Protein AF-X1FDU6-F1 (afdb_monomer_lite)

Secondary structure (DSSP, 8-state):
--EEEEEEEES--HHHHHHTTTT-BTTEEEEEEEEEEETTTTEEEEEEEEEEEE-GGGHHHHHHHHTT--HHHHHHHHHHHHHH-TTS----SHHHHHHHHHHHHHH-GGG-EEEEEE---SSSSSS--TTTTT-------SS--GGGGSB--TTSHHHHHHHHHTTTT--HHHHHHHHHHHHHHHHHHHHHHTGGGGHHHHHHHHHHHHHHS-TT--------PPPP--PPP--B--EEETTEEES-GGGS-HHHHHHHHHHHHHHHHHHHHT--

Structure (mmCIF, N/CA/C/O backbone):
data_AF-X1FDU6-F1
#
_entry.id   AF-X1FDU6-F1
#
loop_
_atom_site.group_PDB
_atom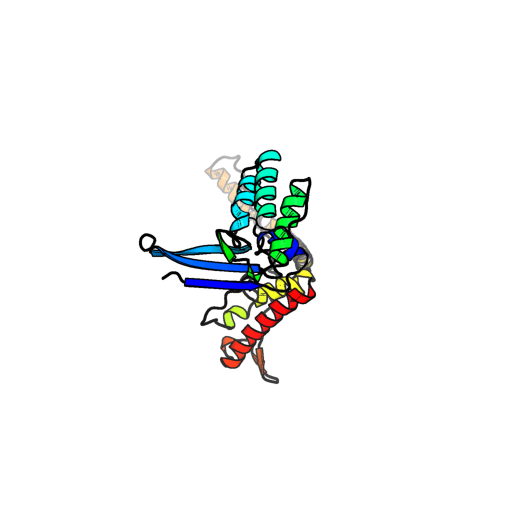_site.id
_atom_site.type_symbol
_atom_site.label_atom_id
_atom_site.label_alt_id
_atom_site.label_comp_id
_atom_site.label_asym_id
_atom_site.label_entity_id
_atom_site.label_seq_id
_atom_site.pdbx_PDB_ins_code
_atom_site.Cartn_x
_atom_site.Cartn_y
_atom_site.Cartn_z
_atom_site.occupancy
_atom_site.B_iso_or_equiv
_atom_site.auth_seq_id
_atom_site.auth_comp_id
_atom_site.auth_asym_id
_atom_site.auth_atom_id
_atom_site.pdbx_PDB_model_num
ATOM 1 N N . GLU A 1 1 ? 27.344 -11.092 1.960 1.00 74.94 1 GLU A N 1
ATOM 2 C CA . GLU A 1 1 ? 26.820 -10.977 0.581 1.00 74.94 1 GLU A CA 1
ATOM 3 C C . GLU A 1 1 ? 25.439 -10.334 0.623 1.00 74.94 1 GLU A C 1
ATOM 5 O O . GLU A 1 1 ? 24.759 -10.520 1.633 1.00 74.94 1 GLU A O 1
ATOM 10 N N . PRO A 1 2 ? 25.045 -9.535 -0.385 1.00 86.19 2 PRO A N 1
ATOM 11 C CA . PRO A 1 2 ? 23.719 -8.930 -0.421 1.00 86.19 2 PRO A CA 1
ATOM 12 C C . PRO A 1 2 ? 22.641 -9.994 -0.660 1.00 86.19 2 PRO A C 1
ATOM 14 O O . PRO A 1 2 ? 22.857 -10.966 -1.382 1.00 86.19 2 PRO A O 1
ATOM 17 N N . ILE A 1 3 ? 21.464 -9.803 -0.065 1.00 88.88 3 ILE A N 1
ATOM 18 C CA . ILE A 1 3 ? 20.302 -10.654 -0.344 1.00 88.88 3 ILE A CA 1
ATOM 19 C C . ILE A 1 3 ? 19.574 -10.058 -1.543 1.00 88.88 3 ILE A C 1
ATOM 21 O O . ILE A 1 3 ? 19.154 -8.903 -1.492 1.00 88.88 3 ILE A O 1
ATOM 25 N N . ARG A 1 4 ? 19.394 -10.847 -2.606 1.00 89.38 4 ARG A N 1
ATOM 26 C CA . ARG A 1 4 ? 18.701 -10.421 -3.825 1.00 89.38 4 ARG A CA 1
ATOM 27 C C . ARG A 1 4 ? 17.436 -11.244 -4.049 1.00 89.38 4 ARG A C 1
ATOM 29 O O . ARG A 1 4 ? 17.490 -12.470 -4.094 1.00 89.38 4 ARG A O 1
ATOM 36 N N . ILE A 1 5 ? 16.307 -10.562 -4.231 1.00 87.19 5 ILE A N 1
ATOM 37 C CA . ILE A 1 5 ? 15.023 -11.165 -4.608 1.00 87.19 5 ILE A CA 1
ATOM 38 C C . ILE A 1 5 ? 14.664 -10.657 -5.999 1.00 87.19 5 ILE A C 1
ATOM 40 O O . ILE A 1 5 ? 14.495 -9.454 -6.181 1.00 87.19 5 ILE A O 1
ATOM 44 N N . THR A 1 6 ? 14.540 -11.569 -6.963 1.00 89.56 6 THR A N 1
ATOM 45 C CA . THR A 1 6 ? 14.200 -11.246 -8.357 1.00 89.56 6 THR A CA 1
ATOM 46 C C . THR A 1 6 ? 12.795 -11.730 -8.675 1.00 89.56 6 THR A C 1
ATOM 48 O O . THR A 1 6 ? 12.455 -12.879 -8.396 1.00 89.56 6 THR A O 1
ATOM 51 N N . LEU A 1 7 ? 11.994 -10.860 -9.281 1.00 87.75 7 LEU A N 1
ATOM 52 C CA . LEU A 1 7 ? 10.655 -11.157 -9.768 1.00 87.75 7 LEU A CA 1
ATOM 53 C C . LEU A 1 7 ? 10.633 -10.991 -11.285 1.00 87.75 7 LEU A C 1
ATOM 55 O O . LEU A 1 7 ? 11.143 -10.008 -11.821 1.00 87.75 7 LEU A O 1
ATOM 59 N N . THR A 1 8 ? 10.032 -11.963 -11.966 1.00 90.38 8 THR A N 1
ATOM 60 C CA . THR A 1 8 ? 9.770 -11.907 -13.406 1.00 90.38 8 THR A CA 1
ATOM 61 C C . THR A 1 8 ? 8.268 -11.948 -13.614 1.00 90.38 8 THR A C 1
ATOM 63 O O . THR A 1 8 ? 7.614 -12.902 -13.197 1.00 90.38 8 THR A O 1
ATOM 66 N N . PHE A 1 9 ? 7.733 -10.907 -14.242 1.00 88.94 9 PHE A N 1
ATOM 67 C CA . PHE A 1 9 ? 6.328 -10.809 -14.603 1.00 88.94 9 PHE A CA 1
ATOM 68 C C . PHE A 1 9 ? 6.162 -11.031 -16.102 1.00 88.94 9 PHE A C 1
ATOM 70 O O . PHE A 1 9 ? 6.890 -10.460 -16.916 1.00 88.94 9 PHE A O 1
ATOM 77 N N . GLU A 1 10 ? 5.164 -11.834 -16.444 1.00 90.44 10 GLU A N 1
ATOM 78 C CA . GLU A 1 10 ? 4.730 -12.135 -17.806 1.00 90.44 10 GLU A CA 1
ATOM 79 C C . GLU A 1 10 ? 3.240 -11.785 -17.930 1.00 90.44 10 GLU A C 1
ATOM 81 O O . GLU A 1 10 ? 2.548 -11.657 -16.918 1.00 90.44 10 GLU A O 1
ATOM 86 N N . ASN A 1 11 ? 2.739 -11.632 -19.160 1.00 87.50 11 ASN A N 1
ATOM 87 C CA . ASN A 1 11 ? 1.317 -11.374 -19.438 1.00 87.50 11 ASN A CA 1
ATOM 88 C C . ASN A 1 11 ? 0.747 -10.135 -18.717 1.00 87.50 11 ASN A C 1
ATOM 90 O O . ASN A 1 11 ? -0.365 -10.159 -18.191 1.00 87.50 11 ASN A O 1
ATOM 94 N N . LEU A 1 12 ? 1.514 -9.040 -18.689 1.00 88.12 12 LEU A N 1
ATOM 95 C CA . LEU A 1 12 ? 1.042 -7.757 -18.165 1.00 88.12 12 LEU A CA 1
ATOM 96 C C . LEU A 1 12 ? -0.147 -7.233 -18.986 1.00 88.12 12 LEU A C 1
ATOM 98 O O . LEU A 1 12 ? -0.194 -7.427 -20.203 1.00 88.12 12 LEU A O 1
ATOM 102 N N . SER A 1 13 ? -1.070 -6.512 -18.342 1.00 87.88 13 SER A N 1
ATOM 103 C CA . SER A 1 13 ? -2.157 -5.811 -19.039 1.00 87.88 13 SER A CA 1
ATOM 104 C C . SER A 1 13 ? -1.605 -4.784 -20.035 1.00 87.88 13 SER A C 1
ATOM 106 O O . SER A 1 13 ? -0.512 -4.254 -19.840 1.00 87.88 13 SER A O 1
ATOM 108 N N . GLU A 1 14 ? -2.354 -4.451 -21.091 1.00 88.31 14 GLU A N 1
ATOM 109 C CA . GLU A 1 14 ? -1.895 -3.472 -22.094 1.00 88.31 14 GLU A CA 1
ATOM 110 C C . GLU A 1 14 ? -1.509 -2.120 -21.479 1.00 88.31 14 GLU A C 1
ATOM 112 O O . GLU A 1 14 ? -0.582 -1.449 -21.938 1.00 88.31 14 GLU A O 1
ATOM 117 N N . GLU A 1 15 ? -2.226 -1.710 -20.435 1.00 87.06 15 GLU A N 1
ATOM 118 C CA . GLU A 1 15 ? -1.942 -0.483 -19.701 1.00 87.06 15 GLU A CA 1
ATOM 119 C C . GLU A 1 15 ? -0.598 -0.574 -18.966 1.00 87.06 15 GLU A C 1
ATOM 121 O O . GLU A 1 15 ? 0.256 0.303 -19.123 1.00 87.06 15 GLU A O 1
ATOM 126 N N . ALA A 1 16 ? -0.356 -1.682 -18.258 1.00 86.12 16 ALA A N 1
ATOM 127 C CA . ALA A 1 16 ? 0.910 -1.937 -17.582 1.00 86.12 16 ALA A CA 1
ATOM 128 C C . ALA A 1 16 ? 2.076 -2.027 -18.577 1.00 86.12 16 ALA A C 1
ATOM 130 O O . ALA A 1 16 ? 3.134 -1.446 -18.333 1.00 86.12 16 ALA A O 1
ATOM 131 N N . GLN A 1 17 ? 1.877 -2.668 -19.734 1.00 88.75 17 GLN A N 1
ATOM 132 C CA . GLN A 1 17 ? 2.877 -2.715 -20.803 1.00 88.75 17 GLN A CA 1
ATOM 133 C C . GLN A 1 17 ? 3.244 -1.308 -21.296 1.00 88.75 17 GLN A C 1
ATOM 135 O O . GLN A 1 17 ? 4.423 -1.007 -21.476 1.00 88.75 17 GLN A O 1
ATOM 140 N N . LYS A 1 18 ? 2.261 -0.413 -21.470 1.00 86.19 18 LYS A N 1
ATOM 141 C CA . LYS A 1 18 ? 2.493 0.979 -21.899 1.00 86.19 18 LYS A CA 1
ATOM 142 C C . LYS A 1 18 ? 3.222 1.799 -20.832 1.00 86.19 18 LYS A C 1
ATOM 144 O O . LYS A 1 18 ? 4.180 2.507 -21.161 1.00 86.19 18 LYS A O 1
ATOM 149 N N . ASP A 1 19 ? 2.819 1.684 -19.570 1.00 83.31 19 ASP A N 1
ATOM 150 C CA . ASP A 1 19 ? 3.409 2.437 -18.456 1.00 83.31 19 ASP A CA 1
ATOM 151 C C . ASP A 1 19 ? 4.848 1.993 -18.150 1.00 83.31 19 ASP A C 1
ATOM 153 O O . ASP A 1 19 ? 5.744 2.817 -17.894 1.00 83.31 19 ASP A O 1
ATOM 157 N N . LEU A 1 20 ? 5.089 0.684 -18.235 1.00 84.00 20 LEU A N 1
ATOM 158 C CA . LEU A 1 20 ? 6.361 0.031 -17.933 1.00 84.00 20 LEU A CA 1
ATOM 159 C C . LEU A 1 20 ? 7.189 -0.263 -19.188 1.00 84.00 20 LEU A C 1
ATOM 161 O O . LEU A 1 20 ? 8.245 -0.873 -19.065 1.00 84.00 20 LEU A O 1
ATOM 165 N N . LYS A 1 21 ? 6.807 0.256 -20.366 1.00 84.44 21 LYS A N 1
ATOM 166 C CA . LYS A 1 21 ? 7.463 0.027 -21.675 1.00 84.44 21 LYS A CA 1
ATOM 167 C C . LYS A 1 21 ? 8.970 0.271 -21.729 1.00 84.44 21 LYS A C 1
ATOM 169 O O . LYS A 1 21 ? 9.618 -0.039 -22.722 1.00 84.44 21 LYS A O 1
ATOM 174 N N . HIS A 1 22 ? 9.532 0.955 -20.737 1.00 81.62 22 HIS A N 1
ATOM 175 C CA . HIS A 1 22 ? 10.975 1.133 -20.642 1.00 81.62 22 HIS A CA 1
ATOM 176 C C . HIS A 1 22 ? 11.677 -0.144 -20.159 1.00 81.62 22 HIS A C 1
ATOM 178 O O . HIS A 1 22 ? 12.737 -0.467 -20.683 1.00 81.62 22 HIS A O 1
ATOM 184 N N . TYR A 1 23 ? 11.054 -0.860 -19.218 1.00 84.44 23 TYR A N 1
ATOM 185 C CA . TYR A 1 23 ? 11.557 -2.080 -18.582 1.00 84.44 23 TYR A CA 1
ATOM 186 C C . TYR A 1 23 ? 10.899 -3.355 -19.115 1.00 84.44 23 TYR A C 1
ATOM 188 O O . TYR A 1 23 ? 11.501 -4.418 -19.046 1.00 84.44 23 TYR A O 1
ATOM 196 N N . TYR A 1 24 ? 9.685 -3.257 -19.661 1.00 87.38 24 TYR A N 1
ATOM 197 C CA . TYR A 1 24 ? 9.021 -4.373 -20.322 1.00 87.38 24 TYR A CA 1
ATOM 198 C C . TYR A 1 24 ? 9.681 -4.639 -21.682 1.00 87.38 24 TYR A C 1
ATOM 200 O O . TYR A 1 24 ? 9.584 -3.804 -22.588 1.00 87.38 24 TYR A O 1
ATOM 208 N N . ARG A 1 25 ? 10.399 -5.761 -21.788 1.00 87.19 25 ARG A N 1
ATOM 209 C CA . ARG A 1 25 ? 11.152 -6.206 -22.972 1.00 87.19 25 ARG A CA 1
ATOM 210 C C . ARG A 1 25 ? 10.914 -7.689 -23.210 1.00 87.19 25 ARG A C 1
ATOM 212 O O . ARG A 1 25 ? 10.864 -8.456 -22.249 1.00 87.19 25 ARG A O 1
ATOM 219 N N . GLN A 1 26 ? 10.746 -8.084 -24.467 1.00 88.19 26 GLN A N 1
ATOM 220 C CA . GLN A 1 26 ? 10.530 -9.473 -24.896 1.00 88.19 26 GLN A CA 1
ATOM 221 C C . GLN A 1 26 ? 9.423 -10.180 -24.104 1.00 88.19 26 GLN A C 1
ATOM 223 O O . GLN A 1 26 ? 9.563 -11.314 -23.644 1.00 88.19 26 GLN A O 1
ATOM 228 N N . GLY A 1 27 ? 8.318 -9.468 -23.876 1.00 86.94 27 GLY A N 1
ATOM 229 C CA . GLY A 1 27 ? 7.164 -9.989 -23.145 1.00 86.94 27 GLY A CA 1
ATOM 230 C C . GLY A 1 27 ? 7.345 -10.099 -21.624 1.00 86.94 27 GLY A C 1
ATOM 231 O O . GLY A 1 27 ? 6.435 -10.587 -20.946 1.00 86.94 27 GLY A O 1
ATOM 232 N N . LYS A 1 28 ? 8.474 -9.632 -21.072 1.00 90.38 28 LYS A N 1
ATOM 233 C CA . LYS A 1 28 ? 8.835 -9.787 -19.658 1.00 90.38 28 LYS A CA 1
ATOM 234 C C . LYS A 1 28 ? 9.140 -8.459 -18.989 1.00 90.38 28 LYS A C 1
ATOM 236 O O . LYS A 1 28 ? 9.753 -7.564 -19.565 1.00 90.38 28 LYS A O 1
ATOM 241 N N . LEU A 1 29 ? 8.753 -8.355 -17.724 1.00 89.25 29 LEU A N 1
ATOM 242 C CA . LEU A 1 29 ? 9.253 -7.336 -16.811 1.00 89.25 29 LEU A CA 1
ATOM 243 C C . LEU A 1 29 ? 10.052 -8.027 -15.714 1.00 89.25 29 LEU A C 1
ATOM 245 O O . LEU A 1 29 ? 9.496 -8.808 -14.944 1.00 89.25 29 LEU A O 1
ATOM 249 N N . VAL A 1 30 ? 11.339 -7.710 -15.624 1.00 88.94 30 VAL A N 1
ATOM 250 C CA . VAL A 1 30 ? 12.215 -8.236 -14.579 1.00 88.94 30 VAL A CA 1
ATOM 251 C C . VAL A 1 30 ? 12.596 -7.100 -13.643 1.00 88.94 30 VAL A C 1
ATOM 253 O O . VAL A 1 30 ? 13.122 -6.072 -14.071 1.00 88.94 30 VAL A O 1
ATOM 256 N N . VAL A 1 31 ? 12.321 -7.289 -12.358 1.00 87.81 31 VAL A N 1
ATOM 257 C CA . VAL A 1 31 ? 12.692 -6.350 -11.297 1.00 87.81 31 VAL A CA 1
ATOM 258 C C . VAL A 1 31 ? 13.304 -7.115 -10.144 1.00 87.81 31 VAL A C 1
ATOM 260 O O . VAL A 1 31 ? 12.932 -8.259 -9.876 1.00 87.81 31 VAL A O 1
ATOM 263 N N . PHE A 1 32 ? 14.232 -6.490 -9.436 1.00 87.06 32 PHE A N 1
ATOM 264 C CA . PHE A 1 32 ? 14.790 -7.089 -8.235 1.00 87.06 32 PHE A CA 1
ATOM 265 C C . PHE A 1 32 ? 14.957 -6.069 -7.121 1.00 87.06 32 PHE A C 1
ATOM 267 O O . PHE A 1 32 ? 15.121 -4.871 -7.353 1.00 87.06 32 PHE A O 1
ATOM 274 N N . ALA A 1 33 ? 14.898 -6.576 -5.896 1.00 86.31 33 ALA A N 1
ATOM 275 C CA . ALA A 1 33 ? 15.283 -5.854 -4.701 1.00 86.31 33 ALA A CA 1
ATOM 276 C C . ALA A 1 33 ? 16.573 -6.471 -4.162 1.00 86.31 33 ALA A C 1
ATOM 278 O O . ALA A 1 33 ? 16.671 -7.691 -4.011 1.00 86.31 33 ALA A O 1
ATOM 279 N N . GLU A 1 34 ? 17.554 -5.627 -3.878 1.00 88.06 34 GLU A N 1
ATOM 280 C CA . GLU A 1 34 ? 18.840 -6.003 -3.312 1.00 88.06 34 GLU A CA 1
ATOM 281 C C . GLU A 1 34 ? 19.005 -5.337 -1.948 1.00 88.06 34 GLU A C 1
ATOM 283 O O . GLU A 1 34 ? 18.951 -4.114 -1.822 1.00 88.06 34 GLU A O 1
ATOM 288 N N . ALA A 1 35 ? 19.177 -6.150 -0.911 1.00 89.06 35 ALA A N 1
ATOM 289 C CA . ALA A 1 35 ? 19.420 -5.707 0.449 1.00 89.06 35 ALA A CA 1
ATOM 290 C C . ALA A 1 35 ? 20.913 -5.833 0.764 1.00 89.06 35 ALA A C 1
ATOM 292 O O . ALA A 1 35 ? 21.442 -6.942 0.874 1.00 89.06 35 ALA A O 1
ATOM 293 N N . MET A 1 36 ? 21.582 -4.693 0.931 1.00 89.44 36 MET A N 1
ATOM 294 C CA . MET A 1 36 ? 22.990 -4.626 1.312 1.00 89.44 36 MET A CA 1
ATOM 295 C C . MET A 1 36 ? 23.106 -4.185 2.771 1.00 89.44 36 MET A C 1
ATOM 297 O O . MET A 1 36 ? 22.544 -3.163 3.167 1.00 89.44 36 MET A O 1
ATOM 301 N N . TRP A 1 37 ? 23.810 -4.976 3.583 1.00 91.25 37 TRP A N 1
ATOM 302 C CA . TRP A 1 37 ? 24.062 -4.639 4.982 1.00 91.25 37 TRP A CA 1
ATOM 303 C C . TRP A 1 37 ? 25.040 -3.469 5.081 1.00 91.25 37 TRP A C 1
ATOM 305 O O . TRP A 1 37 ? 26.147 -3.541 4.552 1.00 91.25 37 TRP A O 1
ATOM 315 N N . ASP A 1 38 ? 24.625 -2.411 5.770 1.00 90.69 38 ASP A N 1
ATOM 316 C CA . ASP A 1 38 ? 25.471 -1.279 6.122 1.00 90.69 38 ASP A CA 1
ATOM 317 C C . ASP A 1 38 ? 25.914 -1.433 7.583 1.00 90.69 38 ASP A C 1
ATOM 319 O O . ASP A 1 38 ? 25.113 -1.277 8.511 1.00 90.69 38 ASP A O 1
ATOM 323 N N . GLU A 1 39 ? 27.196 -1.750 7.792 1.00 88.81 39 GLU A N 1
ATOM 324 C CA . GLU A 1 39 ? 27.774 -1.918 9.131 1.00 88.81 39 GLU A CA 1
ATOM 325 C C . GLU A 1 39 ? 27.727 -0.631 9.960 1.00 88.81 39 GLU A C 1
ATOM 327 O O . GLU A 1 39 ? 27.551 -0.692 11.177 1.00 88.81 39 GLU A O 1
ATOM 332 N N . SER A 1 40 ? 27.838 0.534 9.317 1.00 89.00 40 SER A N 1
ATOM 333 C CA . SER A 1 40 ? 27.849 1.827 10.005 1.00 89.00 40 SER A CA 1
ATOM 334 C C . SER A 1 40 ? 26.461 2.217 10.507 1.00 89.00 40 SER A C 1
ATOM 336 O O . SER A 1 40 ? 26.312 2.736 11.613 1.00 89.00 40 SER A O 1
ATOM 338 N N . ALA A 1 41 ? 25.431 1.913 9.717 1.00 87.31 41 ALA A N 1
ATOM 339 C CA . ALA A 1 41 ? 24.047 2.228 10.040 1.00 87.31 41 ALA A CA 1
ATOM 340 C C . ALA A 1 41 ? 23.301 1.080 10.743 1.00 87.31 41 ALA A C 1
ATOM 342 O O . ALA A 1 41 ? 22.129 1.255 11.083 1.00 87.31 41 ALA A O 1
ATOM 343 N N . GLN A 1 42 ? 23.954 -0.076 10.941 1.00 90.69 42 GLN A N 1
ATOM 344 C CA . GLN A 1 42 ? 23.384 -1.295 11.537 1.00 90.69 42 GLN A CA 1
ATOM 345 C C . GLN A 1 42 ? 22.027 -1.675 10.918 1.00 90.69 42 GLN A C 1
ATOM 347 O O . GLN A 1 42 ? 21.089 -2.082 11.606 1.00 90.69 42 GLN A O 1
ATOM 352 N N . LYS A 1 43 ? 21.901 -1.493 9.599 1.00 87.00 43 LYS A N 1
ATOM 353 C CA . LYS A 1 43 ? 20.662 -1.738 8.854 1.00 87.00 43 LYS A CA 1
ATOM 354 C C . LYS A 1 43 ? 20.965 -2.251 7.455 1.00 87.00 43 LYS A C 1
ATOM 356 O O . LYS A 1 43 ? 21.957 -1.870 6.842 1.00 87.00 43 LYS A O 1
ATOM 361 N N . ALA A 1 44 ? 20.064 -3.066 6.918 1.00 85.38 44 ALA A N 1
ATOM 362 C CA . ALA A 1 44 ? 20.099 -3.426 5.509 1.00 85.38 44 ALA A CA 1
ATOM 363 C C . ALA A 1 44 ? 19.423 -2.325 4.683 1.00 85.38 44 ALA A C 1
ATOM 365 O O . ALA A 1 44 ? 18.229 -2.063 4.845 1.00 85.38 44 ALA A O 1
ATOM 366 N N . VAL A 1 45 ? 20.180 -1.673 3.802 1.00 83.56 45 VAL A N 1
ATOM 367 C CA . VAL A 1 45 ? 19.623 -0.741 2.819 1.00 83.56 45 VAL A CA 1
ATOM 368 C C . VAL A 1 45 ? 19.106 -1.561 1.646 1.00 83.56 45 VAL A C 1
ATOM 370 O O . VAL A 1 45 ? 19.865 -2.294 1.015 1.00 83.56 45 VAL A O 1
ATOM 373 N N . VAL A 1 46 ? 17.807 -1.449 1.369 1.00 82.94 46 VAL A N 1
ATOM 374 C CA . VAL A 1 46 ? 17.169 -2.124 0.237 1.00 82.94 46 VAL A CA 1
ATOM 375 C C . VAL A 1 46 ? 17.124 -1.169 -0.947 1.00 82.94 46 VAL A C 1
ATOM 377 O O . VAL A 1 46 ? 16.491 -0.115 -0.872 1.00 82.94 46 VAL A O 1
ATOM 380 N N . LYS A 1 47 ? 17.781 -1.550 -2.039 1.00 83.31 47 LYS A N 1
ATOM 381 C CA . LYS A 1 47 ? 17.691 -0.885 -3.337 1.00 83.31 47 LYS A CA 1
ATOM 382 C C . LYS A 1 47 ? 16.864 -1.719 -4.296 1.00 83.31 47 LYS A C 1
ATOM 384 O O . LYS A 1 47 ? 16.820 -2.941 -4.199 1.00 83.31 47 LYS A O 1
ATOM 389 N N . GLN A 1 48 ? 16.183 -1.045 -5.206 1.00 80.81 48 GLN A N 1
ATOM 390 C CA . GLN A 1 48 ? 15.325 -1.674 -6.197 1.00 80.81 48 GLN A CA 1
ATOM 391 C C . GLN A 1 48 ? 15.841 -1.333 -7.578 1.00 80.81 48 GLN A C 1
ATOM 393 O O . GLN A 1 48 ? 16.353 -0.236 -7.814 1.00 80.81 48 GLN A O 1
ATOM 398 N N . HIS A 1 49 ? 15.712 -2.293 -8.477 1.00 84.44 49 HIS A N 1
ATOM 399 C CA . HIS A 1 49 ? 16.302 -2.210 -9.793 1.00 84.44 49 HIS A CA 1
ATOM 400 C C . HIS A 1 49 ? 15.360 -2.776 -10.840 1.00 84.44 49 HIS A C 1
ATOM 402 O O . HIS A 1 49 ? 14.645 -3.756 -10.609 1.00 84.44 49 HIS A O 1
ATOM 408 N N . GLY A 1 50 ? 15.369 -2.126 -11.999 1.00 84.38 50 GLY A N 1
ATOM 409 C CA . GLY A 1 50 ? 14.692 -2.585 -13.199 1.00 84.38 50 GLY A CA 1
ATOM 410 C C . GLY A 1 50 ? 15.719 -3.219 -14.108 1.00 84.38 50 GLY A C 1
ATOM 411 O O . GLY A 1 50 ? 16.792 -2.653 -14.312 1.00 84.38 50 GLY A O 1
ATOM 412 N N . CYS A 1 51 ? 15.395 -4.379 -14.658 1.00 85.00 51 CYS A N 1
ATOM 413 C CA . CYS A 1 51 ? 16.236 -5.022 -15.650 1.00 85.00 51 CYS A CA 1
ATOM 414 C C . CYS A 1 51 ? 15.680 -4.738 -17.039 1.00 85.00 51 CYS A C 1
ATOM 416 O O . CYS A 1 51 ? 14.506 -4.983 -17.318 1.00 85.00 51 CYS A O 1
ATOM 418 N N . ARG A 1 52 ? 16.544 -4.243 -17.920 1.00 86.81 52 ARG A N 1
ATOM 419 C CA . ARG A 1 52 ? 16.266 -4.110 -19.349 1.00 86.81 52 ARG A CA 1
ATOM 420 C C . ARG A 1 52 ? 17.120 -5.134 -20.072 1.00 86.81 52 ARG A C 1
ATOM 422 O O . ARG A 1 52 ? 18.340 -5.073 -19.967 1.00 86.81 52 ARG A O 1
ATOM 429 N N . ASN A 1 53 ? 16.499 -6.077 -20.769 1.00 85.50 53 ASN A N 1
ATOM 430 C CA . ASN A 1 53 ? 17.239 -7.022 -21.594 1.00 85.50 53 ASN A CA 1
ATOM 431 C C . ASN A 1 53 ? 17.448 -6.399 -22.977 1.00 85.50 53 ASN A C 1
ATOM 433 O O . ASN A 1 53 ? 16.511 -6.310 -23.767 1.00 85.50 53 ASN A O 1
ATOM 437 N N . VAL A 1 54 ? 18.649 -5.871 -23.203 1.00 89.19 54 VAL A N 1
ATOM 438 C CA . VAL A 1 54 ? 18.982 -4.998 -24.340 1.00 89.19 54 VAL A CA 1
ATOM 439 C C . VAL A 1 54 ? 20.380 -5.306 -24.863 1.00 89.19 54 VAL A C 1
ATOM 441 O O . VAL A 1 54 ? 21.177 -5.975 -24.200 1.00 89.19 54 VAL A O 1
ATOM 444 N N . MET A 1 55 ? 20.712 -4.798 -26.042 1.00 90.00 55 MET A N 1
ATOM 445 C CA . MET A 1 55 ? 22.021 -5.019 -26.648 1.00 90.00 55 MET A CA 1
ATOM 446 C C . MET A 1 55 ? 23.006 -3.946 -26.190 1.00 90.00 55 MET A C 1
ATOM 448 O O . MET A 1 55 ? 22.776 -2.747 -26.360 1.00 90.00 55 MET A O 1
ATOM 452 N N . LYS A 1 56 ? 24.135 -4.362 -25.603 1.00 88.06 56 LYS A N 1
ATOM 453 C CA . LYS A 1 56 ? 25.145 -3.428 -25.070 1.00 88.06 56 LYS A CA 1
ATOM 454 C C . LYS A 1 56 ? 25.742 -2.554 -26.169 1.00 88.06 56 LYS A C 1
ATOM 456 O O . LYS A 1 56 ? 26.074 -1.398 -25.929 1.00 88.06 56 LYS A O 1
ATOM 461 N N . GLU A 1 57 ? 25.824 -3.087 -27.380 1.00 89.94 57 GLU A N 1
ATOM 462 C CA . GLU A 1 57 ? 26.300 -2.405 -28.577 1.00 89.94 57 GLU A CA 1
ATOM 463 C C . GLU A 1 57 ? 25.439 -1.185 -28.927 1.00 89.94 57 GLU A C 1
ATOM 465 O O . GLU A 1 57 ? 25.947 -0.229 -29.505 1.00 89.94 57 GLU A O 1
ATOM 470 N N . PHE A 1 58 ? 24.156 -1.169 -28.544 1.00 91.62 58 PHE A N 1
ATOM 471 C CA . PHE A 1 58 ? 23.251 -0.046 -28.809 1.00 91.62 58 PHE A CA 1
ATOM 472 C C . PHE A 1 58 ? 23.336 1.061 -27.750 1.00 91.62 58 PHE A C 1
ATOM 474 O O . PHE A 1 58 ? 22.803 2.155 -27.965 1.00 91.62 58 PHE A O 1
ATOM 481 N N . ALA A 1 59 ? 24.035 0.830 -26.632 1.00 88.00 59 ALA A N 1
ATOM 482 C CA . ALA A 1 59 ? 24.162 1.799 -25.545 1.00 88.00 59 ALA A CA 1
ATOM 483 C C . ALA A 1 59 ? 24.669 3.185 -26.002 1.00 88.00 59 ALA A C 1
ATOM 485 O O . ALA A 1 59 ? 24.013 4.169 -25.648 1.00 88.00 59 ALA A O 1
ATOM 486 N N . PRO A 1 60 ? 25.711 3.316 -26.856 1.00 91.75 60 PRO A N 1
ATOM 487 C CA . PRO A 1 60 ? 26.198 4.626 -27.303 1.00 91.75 60 PRO A CA 1
ATOM 488 C C . PRO A 1 60 ? 25.127 5.467 -28.012 1.00 91.75 60 PRO A C 1
ATOM 490 O O . PRO A 1 60 ? 25.053 6.684 -27.825 1.00 91.75 60 PRO A O 1
ATOM 493 N N . TYR A 1 61 ? 24.244 4.831 -28.792 1.00 92.56 61 TYR A N 1
ATOM 494 C CA . TYR A 1 61 ? 23.128 5.527 -29.433 1.00 92.56 61 TYR A CA 1
ATOM 495 C C . TYR A 1 61 ? 22.126 6.050 -28.392 1.00 92.56 61 TYR A C 1
ATOM 497 O O . TYR A 1 61 ? 21.695 7.204 -28.466 1.00 92.56 61 TYR A O 1
ATOM 505 N N . PHE A 1 62 ? 21.760 5.229 -27.402 1.00 88.81 62 PHE A N 1
ATOM 506 C CA . PHE A 1 62 ? 20.808 5.620 -26.358 1.00 88.81 62 PHE A CA 1
ATOM 507 C C . PHE A 1 62 ? 21.381 6.651 -25.372 1.00 88.81 62 PHE A C 1
ATOM 509 O O . PHE A 1 62 ? 20.636 7.506 -24.896 1.00 88.81 62 PHE A O 1
ATOM 516 N N . GLU A 1 63 ? 22.687 6.649 -25.110 1.00 89.75 63 GLU A N 1
ATOM 517 C CA . GLU A 1 63 ? 23.367 7.692 -24.328 1.00 89.75 63 GLU A CA 1
ATOM 518 C C . GLU A 1 63 ? 23.326 9.053 -25.039 1.00 89.75 63 GLU A C 1
ATOM 520 O O . GLU A 1 63 ? 22.978 10.073 -24.432 1.00 89.75 63 GLU A O 1
ATOM 525 N N . LEU A 1 64 ? 23.586 9.079 -26.352 1.00 89.62 64 LEU A N 1
ATOM 526 C CA . LEU A 1 64 ? 23.403 10.278 -27.179 1.00 89.62 64 LEU A CA 1
ATOM 527 C C . LEU A 1 64 ? 21.939 10.740 -27.181 1.00 89.62 64 LEU A C 1
ATOM 529 O O . LEU A 1 64 ? 21.649 11.936 -27.117 1.00 89.62 64 LEU A O 1
ATOM 533 N N . LEU A 1 65 ? 20.998 9.796 -27.217 1.00 88.56 65 LEU A N 1
ATOM 534 C CA . LEU A 1 65 ? 19.568 10.093 -27.183 1.00 88.56 65 LEU A CA 1
ATOM 535 C C . LEU A 1 65 ? 19.155 10.758 -25.862 1.00 88.56 65 LEU A C 1
ATOM 537 O O . LEU A 1 65 ? 18.424 11.752 -25.884 1.00 88.56 65 LEU A O 1
ATOM 541 N N . ASN A 1 66 ? 19.631 10.215 -24.738 1.00 85.81 66 ASN A N 1
ATOM 542 C CA . ASN A 1 66 ? 19.314 10.662 -23.381 1.00 85.81 66 ASN A CA 1
ATOM 543 C C . ASN A 1 66 ? 20.006 11.983 -23.018 1.00 85.81 66 ASN A C 1
ATOM 545 O O . ASN A 1 66 ? 19.437 12.784 -22.282 1.00 85.81 66 ASN A O 1
ATOM 549 N N . SER A 1 67 ? 21.192 12.248 -23.572 1.00 88.12 67 SER A N 1
ATOM 550 C CA . SER A 1 67 ? 21.898 13.532 -23.426 1.00 88.12 67 SER A CA 1
ATOM 551 C C . SER A 1 67 ? 21.319 14.659 -24.293 1.00 88.12 67 SER A C 1
ATOM 553 O O . SER A 1 67 ? 21.793 15.792 -24.230 1.00 88.12 67 SER A O 1
ATOM 555 N N . GLY A 1 68 ? 20.281 14.379 -25.090 1.00 87.88 68 GLY A N 1
ATOM 556 C CA . GLY A 1 68 ? 19.619 15.385 -25.919 1.00 87.88 68 GLY A CA 1
ATOM 557 C C . GLY A 1 68 ? 20.404 15.765 -27.177 1.00 87.88 68 GLY A C 1
ATOM 558 O O . GLY A 1 68 ? 20.232 16.872 -27.686 1.00 87.88 68 GLY A O 1
ATOM 559 N N . ALA A 1 69 ? 21.255 14.870 -27.692 1.00 88.06 69 ALA A N 1
ATOM 560 C CA . ALA A 1 69 ? 22.037 15.127 -28.896 1.00 88.06 69 ALA A CA 1
ATOM 561 C C . ALA A 1 69 ? 21.155 15.464 -30.116 1.00 88.06 69 ALA A C 1
ATOM 563 O O . ALA A 1 69 ? 20.037 14.964 -30.283 1.00 88.06 69 ALA A O 1
ATOM 564 N N . LEU A 1 70 ? 21.695 16.307 -31.002 1.00 88.25 70 LEU A N 1
ATOM 565 C CA . LEU A 1 70 ? 21.063 16.687 -32.268 1.00 88.25 70 LEU A CA 1
ATOM 566 C C . LEU A 1 70 ? 20.975 15.495 -33.243 1.00 88.25 70 LEU A C 1
ATOM 568 O O . LEU A 1 70 ? 21.619 14.460 -33.068 1.00 88.25 70 LEU A O 1
ATOM 572 N N . ALA A 1 71 ? 20.207 15.657 -34.325 1.00 87.56 71 ALA A N 1
ATOM 573 C CA . ALA A 1 71 ? 19.957 14.591 -35.301 1.00 87.56 71 ALA A CA 1
ATOM 574 C C . ALA A 1 71 ? 21.231 14.045 -35.984 1.00 87.56 71 ALA A C 1
ATOM 576 O O . ALA A 1 71 ? 21.302 12.850 -36.262 1.00 87.56 71 ALA A O 1
ATOM 577 N N . GLY A 1 72 ? 22.242 14.890 -36.222 1.00 90.00 72 GLY A N 1
ATOM 578 C CA . GLY A 1 72 ? 23.493 14.499 -36.889 1.00 90.00 72 GLY A CA 1
ATOM 579 C C . GLY A 1 72 ? 24.288 13.421 -36.133 1.00 90.00 72 GLY A C 1
ATOM 580 O O . GLY A 1 72 ? 24.548 12.362 -36.707 1.00 90.00 72 GLY A O 1
ATOM 581 N N . PRO A 1 73 ? 24.645 13.638 -34.849 1.00 91.69 73 PRO A N 1
ATOM 582 C CA . PRO A 1 73 ? 25.290 12.621 -34.013 1.00 91.69 73 PRO A CA 1
ATOM 583 C C . PRO A 1 73 ? 24.517 11.298 -33.929 1.00 91.69 73 PRO A C 1
ATOM 585 O O . PRO A 1 73 ? 25.110 10.237 -34.110 1.00 91.69 73 PRO A O 1
ATOM 588 N N . LEU A 1 74 ? 23.192 11.354 -33.738 1.00 90.44 74 LEU A N 1
ATOM 589 C CA . LEU A 1 74 ? 22.337 10.160 -33.681 1.00 90.44 74 LEU A CA 1
ATOM 590 C C . LEU A 1 74 ? 22.351 9.379 -34.999 1.00 90.44 74 LEU A C 1
ATOM 592 O O . LEU A 1 74 ? 22.427 8.152 -35.003 1.00 90.44 74 LEU A O 1
ATOM 596 N N . GLN A 1 75 ? 22.306 10.084 -36.131 1.00 92.06 75 GLN A N 1
ATOM 597 C CA . GLN A 1 75 ? 22.380 9.463 -37.449 1.00 92.06 75 GLN A CA 1
ATOM 598 C C . GLN A 1 75 ? 23.741 8.807 -37.696 1.00 92.06 75 GLN A C 1
ATOM 600 O O . GLN A 1 75 ? 23.797 7.726 -38.281 1.00 92.06 75 GLN A O 1
ATOM 605 N N . LYS A 1 76 ? 24.831 9.439 -37.250 1.00 93.56 76 LYS A N 1
ATOM 606 C CA . LYS A 1 76 ? 26.181 8.886 -37.385 1.00 93.56 76 LYS A CA 1
ATOM 607 C C . LYS A 1 76 ? 26.319 7.567 -36.624 1.00 93.56 76 LYS A C 1
ATOM 609 O O . LYS A 1 76 ? 26.794 6.599 -37.213 1.00 93.56 76 LYS A O 1
ATOM 614 N N . GLU A 1 77 ? 25.870 7.518 -35.370 1.00 93.44 77 GLU A N 1
ATOM 615 C CA . GLU A 1 77 ? 25.956 6.292 -34.567 1.00 93.44 77 GLU A CA 1
ATOM 616 C C . GLU A 1 77 ? 25.043 5.193 -35.124 1.00 93.44 77 GLU A C 1
ATOM 618 O O . GLU A 1 77 ? 25.473 4.056 -35.281 1.00 93.44 77 GLU A O 1
ATOM 623 N N . TYR A 1 78 ? 23.823 5.535 -35.549 1.00 93.06 78 TYR A N 1
ATOM 624 C CA . TYR A 1 78 ? 22.924 4.567 -36.181 1.00 93.06 78 TYR A CA 1
ATOM 625 C C . TYR A 1 78 ? 23.511 3.959 -37.466 1.00 93.06 78 TYR A C 1
ATOM 627 O O . TYR A 1 78 ? 23.415 2.757 -37.692 1.00 93.06 78 TYR A O 1
ATOM 635 N N . ASN A 1 79 ? 24.161 4.768 -38.307 1.00 92.88 79 ASN A N 1
ATOM 636 C CA . ASN A 1 79 ? 24.797 4.271 -39.529 1.00 92.88 79 ASN A CA 1
ATOM 637 C C . ASN A 1 79 ? 25.990 3.351 -39.241 1.00 92.88 79 ASN A C 1
ATOM 639 O O . ASN A 1 79 ? 26.236 2.429 -40.016 1.00 92.88 79 ASN A O 1
ATOM 643 N N . LYS A 1 80 ? 26.714 3.586 -38.142 1.00 94.25 80 LYS A N 1
ATOM 644 C CA . LYS A 1 80 ? 27.770 2.686 -37.671 1.00 94.25 80 LYS A CA 1
ATOM 645 C C . LYS A 1 80 ? 27.176 1.346 -37.230 1.00 94.25 80 LYS A C 1
ATOM 647 O O . LYS A 1 80 ? 27.616 0.313 -37.723 1.00 94.25 80 LYS A O 1
ATOM 652 N N . LEU A 1 81 ? 26.116 1.369 -36.417 1.00 93.56 81 LEU A N 1
ATOM 653 C CA . LEU A 1 81 ? 25.394 0.156 -36.014 1.00 93.56 81 LEU A CA 1
ATOM 654 C C . LEU A 1 81 ? 24.854 -0.616 -37.222 1.00 93.56 81 LEU A C 1
ATOM 656 O O . LEU A 1 81 ? 24.954 -1.834 -37.265 1.00 93.56 81 LEU A O 1
ATOM 660 N N . ARG A 1 82 ? 24.354 0.081 -38.247 1.00 93.81 82 ARG A N 1
ATOM 661 C CA . ARG A 1 82 ? 23.886 -0.535 -39.497 1.00 93.81 82 ARG A CA 1
ATOM 662 C C . ARG A 1 82 ? 25.011 -1.142 -40.343 1.00 93.81 82 ARG A C 1
ATOM 664 O O . ARG A 1 82 ? 24.768 -2.092 -41.079 1.00 93.81 82 ARG A O 1
ATOM 671 N N . ALA A 1 83 ? 26.231 -0.608 -40.266 1.00 91.94 83 ALA A N 1
ATOM 672 C CA . ALA A 1 83 ? 27.389 -1.208 -40.930 1.00 91.94 83 ALA A CA 1
ATOM 673 C C . ALA A 1 83 ? 27.798 -2.531 -40.261 1.00 91.94 83 ALA A C 1
ATOM 675 O O . ALA A 1 83 ? 28.194 -3.468 -40.947 1.00 91.94 83 ALA A O 1
ATOM 676 N N . GLU A 1 84 ? 27.663 -2.609 -38.936 1.00 89.81 84 GLU A N 1
ATOM 677 C CA . GLU A 1 84 ? 27.903 -3.826 -38.153 1.00 89.81 84 GLU A CA 1
ATOM 678 C C . GLU A 1 84 ? 26.726 -4.816 -38.249 1.00 89.81 84 GLU A C 1
ATOM 680 O O . GLU A 1 84 ? 26.932 -6.027 -38.219 1.00 89.81 84 GLU A O 1
ATOM 685 N N . ARG A 1 85 ? 25.495 -4.309 -38.411 1.00 89.38 85 ARG A N 1
ATOM 686 C CA . ARG A 1 85 ? 24.243 -5.077 -38.510 1.00 89.38 85 ARG A CA 1
ATOM 687 C C . ARG A 1 85 ? 23.429 -4.646 -39.737 1.00 89.38 85 ARG A C 1
ATOM 689 O O . ARG A 1 85 ? 22.549 -3.788 -39.621 1.00 89.38 85 ARG A O 1
ATOM 696 N N . PRO A 1 86 ? 23.684 -5.253 -40.912 1.00 88.81 86 PRO A N 1
ATOM 697 C CA . PRO A 1 86 ? 23.027 -4.883 -42.170 1.00 88.81 86 PRO A CA 1
ATOM 698 C C . PRO A 1 86 ? 21.501 -5.053 -42.182 1.00 88.81 86 PRO A C 1
ATOM 700 O O . PRO A 1 86 ? 20.835 -4.450 -43.021 1.00 88.81 86 PRO A O 1
ATOM 703 N N . GLU A 1 87 ? 20.958 -5.853 -41.260 1.00 89.12 87 GLU A N 1
ATOM 704 C CA . GLU A 1 87 ? 19.520 -6.088 -41.063 1.00 89.12 87 GLU A CA 1
ATOM 705 C C . GLU A 1 87 ? 18.767 -4.835 -40.581 1.00 89.12 87 GLU A C 1
ATOM 707 O O . GLU A 1 87 ? 17.561 -4.726 -40.790 1.00 89.12 87 GLU A O 1
ATOM 712 N N . LEU A 1 88 ? 19.463 -3.851 -39.992 1.00 91.31 88 LEU A N 1
ATOM 713 C CA . LEU A 1 88 ? 18.831 -2.615 -39.533 1.00 91.31 88 LEU A CA 1
ATOM 714 C C . LEU A 1 88 ? 18.320 -1.759 -40.719 1.00 91.31 88 LEU A C 1
ATOM 716 O O . LEU A 1 88 ? 19.077 -1.463 -41.662 1.00 91.31 88 LEU A O 1
ATOM 720 N N . PRO A 1 89 ? 17.054 -1.293 -40.680 1.00 91.81 89 PRO A N 1
ATOM 721 C CA . PRO A 1 89 ? 16.441 -0.558 -41.783 1.00 91.81 89 PRO A CA 1
ATOM 722 C C . PRO A 1 89 ? 17.068 0.827 -41.999 1.00 91.81 89 PRO A C 1
ATOM 724 O O . PRO A 1 89 ? 17.681 1.428 -41.122 1.00 91.81 89 PRO A O 1
ATOM 727 N N . SER A 1 90 ? 16.911 1.388 -43.200 1.00 91.50 90 SER A N 1
ATOM 728 C CA . SER A 1 90 ? 17.316 2.776 -43.450 1.00 91.50 90 SER A CA 1
ATOM 729 C C . SER A 1 90 ? 16.185 3.729 -43.069 1.00 91.50 90 SER A C 1
ATOM 731 O O . SER A 1 90 ? 15.138 3.743 -43.709 1.00 91.50 90 SER A O 1
ATOM 733 N N . VAL A 1 91 ? 16.413 4.543 -42.040 1.00 92.00 91 VAL A N 1
ATOM 734 C CA . VAL A 1 91 ? 15.403 5.429 -41.443 1.00 92.00 91 VAL A CA 1
ATOM 735 C C . VAL A 1 91 ? 15.881 6.880 -41.363 1.00 92.00 91 VAL A C 1
ATOM 737 O O . VAL A 1 91 ? 17.085 7.171 -41.334 1.00 92.00 91 VAL A O 1
ATOM 740 N N . ARG A 1 92 ? 14.933 7.824 -41.350 1.00 85.62 92 ARG A N 1
ATOM 741 C CA . ARG A 1 92 ? 15.211 9.263 -41.494 1.00 85.62 92 ARG A CA 1
ATOM 742 C C . ARG A 1 92 ? 15.068 10.012 -40.179 1.00 85.62 92 ARG A C 1
ATOM 744 O O . ARG A 1 92 ? 15.884 10.897 -39.897 1.00 85.62 92 ARG A O 1
ATOM 751 N N . THR A 1 93 ? 14.086 9.656 -39.359 1.00 89.25 93 THR A N 1
ATOM 752 C CA . THR A 1 93 ? 13.773 10.400 -38.133 1.00 89.25 93 THR A CA 1
ATOM 753 C C . THR A 1 93 ? 14.468 9.819 -36.900 1.00 89.25 93 THR A C 1
ATOM 755 O O . THR A 1 93 ? 14.990 8.703 -36.906 1.00 89.25 93 THR A O 1
ATOM 758 N N . LYS A 1 94 ? 14.558 10.620 -35.833 1.00 87.94 94 LYS A N 1
ATOM 759 C CA . LYS A 1 94 ? 15.071 10.167 -34.529 1.00 87.94 94 LYS A CA 1
ATOM 760 C C . LYS A 1 94 ? 14.202 9.035 -33.970 1.00 87.94 94 LYS A C 1
ATOM 762 O O . LYS A 1 94 ? 14.743 8.033 -33.512 1.00 87.94 94 LYS A O 1
ATOM 767 N N . ASP A 1 95 ? 12.884 9.183 -34.065 1.00 88.44 95 ASP A N 1
ATOM 768 C CA . ASP A 1 95 ? 11.932 8.218 -33.518 1.00 88.44 95 ASP A CA 1
ATOM 769 C C . ASP A 1 95 ? 11.959 6.893 -34.285 1.00 88.44 95 ASP A C 1
ATOM 771 O O . ASP A 1 95 ? 11.973 5.839 -33.657 1.00 88.44 95 ASP A O 1
ATOM 775 N N . GLU A 1 96 ? 12.084 6.929 -35.616 1.00 90.75 96 GLU A N 1
ATOM 776 C CA . GLU A 1 96 ? 12.238 5.719 -36.437 1.00 90.75 96 GLU A CA 1
ATOM 777 C C . GLU A 1 96 ? 13.527 4.951 -36.106 1.00 90.75 96 GLU A C 1
ATOM 779 O O . GLU A 1 96 ? 13.499 3.730 -36.007 1.00 90.75 96 GLU A O 1
ATOM 784 N N . ARG A 1 97 ? 14.657 5.642 -35.883 1.00 91.31 97 ARG A N 1
ATOM 785 C CA . ARG A 1 97 ? 15.917 4.997 -35.455 1.00 91.31 97 ARG A CA 1
ATOM 786 C C . ARG A 1 97 ? 15.767 4.319 -34.103 1.00 91.31 97 ARG A C 1
ATOM 788 O O . ARG A 1 97 ? 16.204 3.188 -33.925 1.00 91.31 97 ARG A O 1
ATOM 795 N N . THR A 1 98 ? 15.136 5.007 -33.157 1.00 90.50 98 THR A N 1
ATOM 796 C CA . THR A 1 98 ? 14.873 4.459 -31.827 1.00 90.50 98 THR A CA 1
ATOM 797 C C . THR A 1 98 ? 13.916 3.268 -31.879 1.00 90.50 98 THR A C 1
ATOM 799 O O . THR A 1 98 ? 14.130 2.310 -31.142 1.00 90.50 98 THR A O 1
ATOM 802 N N . ALA A 1 99 ? 12.885 3.313 -32.726 1.00 90.56 99 ALA A N 1
ATOM 803 C CA . ALA A 1 99 ? 11.967 2.198 -32.931 1.00 90.56 99 ALA A CA 1
ATOM 804 C C . ALA A 1 99 ? 12.685 0.996 -33.556 1.00 90.56 99 ALA A C 1
ATOM 806 O O . ALA A 1 99 ? 12.628 -0.083 -32.983 1.00 90.56 99 ALA A O 1
ATOM 807 N N . ALA A 1 100 ? 13.451 1.208 -34.630 1.00 92.38 100 ALA A N 1
ATOM 808 C CA . ALA A 1 100 ? 14.178 0.150 -35.328 1.00 92.38 100 ALA A CA 1
ATOM 809 C C . ALA A 1 100 ? 15.186 -0.586 -34.432 1.00 92.38 100 ALA A C 1
ATOM 811 O O . ALA A 1 100 ? 15.287 -1.804 -34.498 1.00 92.38 100 ALA A O 1
ATOM 812 N N . LEU A 1 101 ? 15.925 0.135 -33.576 1.00 92.25 101 LEU A N 1
ATOM 813 C CA . LEU A 1 101 ? 16.840 -0.513 -32.629 1.00 92.25 101 LEU A CA 1
ATOM 814 C C . LEU A 1 101 ? 16.086 -1.346 -31.591 1.00 92.25 101 LEU A C 1
ATOM 816 O O . LEU A 1 101 ? 16.522 -2.441 -31.272 1.00 92.25 101 LEU A O 1
ATOM 820 N N . ARG A 1 102 ? 14.956 -0.847 -31.076 1.00 89.94 102 ARG A N 1
ATOM 821 C CA . ARG A 1 102 ? 14.153 -1.590 -30.094 1.00 89.94 102 ARG A CA 1
ATOM 822 C C . ARG A 1 102 ? 13.488 -2.816 -30.702 1.00 89.94 102 ARG A C 1
ATOM 824 O O . ARG A 1 102 ? 13.462 -3.846 -30.058 1.00 89.94 102 ARG A O 1
ATOM 831 N N . GLU A 1 103 ? 12.955 -2.700 -31.911 1.00 91.12 103 GLU A N 1
ATOM 832 C CA . GLU A 1 103 ? 12.349 -3.820 -32.636 1.00 91.12 103 GLU A CA 1
ATOM 833 C C . GLU A 1 103 ? 13.383 -4.921 -32.894 1.00 91.12 103 GLU A C 1
ATOM 835 O O . GLU A 1 103 ? 13.121 -6.082 -32.609 1.00 91.12 103 GLU A O 1
ATOM 840 N N . TYR A 1 104 ? 14.607 -4.542 -33.267 1.00 92.38 104 TYR A N 1
ATOM 841 C CA . TYR A 1 104 ? 15.717 -5.483 -33.397 1.00 92.38 104 TYR A CA 1
ATOM 842 C C . TYR A 1 104 ? 16.066 -6.195 -32.073 1.00 92.38 104 TYR A C 1
ATOM 844 O O . TYR A 1 104 ? 16.334 -7.391 -32.059 1.00 92.38 104 TYR A O 1
ATOM 852 N N . GLU A 1 105 ? 16.040 -5.487 -30.937 1.00 91.94 105 GLU A N 1
ATOM 853 C CA . GLU A 1 105 ? 16.229 -6.108 -29.611 1.00 91.94 105 GLU A CA 1
ATOM 854 C C . GLU A 1 105 ? 15.092 -7.073 -29.231 1.00 91.94 105 GLU A C 1
ATOM 856 O O . GLU A 1 105 ? 15.309 -8.011 -28.461 1.00 91.94 105 GLU A O 1
ATOM 861 N N . GLU A 1 106 ? 13.874 -6.838 -29.723 1.00 89.06 106 GLU A N 1
ATOM 862 C CA . GLU A 1 106 ? 12.714 -7.703 -29.481 1.00 89.06 106 GLU A CA 1
ATOM 863 C C . GLU A 1 106 ? 12.748 -8.969 -30.351 1.00 89.06 106 GLU A C 1
ATOM 865 O O . GLU A 1 106 ? 12.359 -10.036 -29.879 1.00 89.06 106 GLU A O 1
ATOM 870 N N . GLU A 1 107 ? 13.241 -8.869 -31.588 1.00 90.56 107 GLU A N 1
ATOM 871 C CA . GLU A 1 107 ? 13.360 -9.998 -32.521 1.00 90.56 107 GLU A CA 1
ATOM 872 C C . GLU A 1 107 ? 14.560 -10.914 -32.219 1.00 90.56 107 GLU A C 1
ATOM 874 O O . GLU A 1 107 ? 14.491 -12.109 -32.517 1.00 90.56 107 GLU A O 1
ATOM 879 N N . HIS A 1 108 ? 15.617 -10.390 -31.576 1.00 90.12 108 HIS A N 1
ATOM 880 C CA . HIS A 1 108 ? 16.885 -11.105 -31.336 1.00 90.12 108 HIS A CA 1
ATOM 881 C C . HIS A 1 108 ? 17.235 -11.170 -29.832 1.00 90.12 108 HIS A C 1
ATOM 883 O O . HIS A 1 108 ? 18.279 -10.655 -29.395 1.00 90.12 108 HIS A O 1
ATOM 889 N N . PRO A 1 109 ? 16.378 -11.780 -28.985 1.00 87.06 109 PRO A N 1
ATOM 890 C CA . PRO A 1 109 ? 16.589 -11.856 -27.538 1.00 87.06 109 PRO A CA 1
ATOM 891 C C . PRO A 1 109 ? 17.888 -12.572 -27.142 1.00 87.06 109 PRO A C 1
ATOM 893 O O . PRO A 1 109 ? 18.433 -12.296 -26.074 1.00 87.06 109 PRO A O 1
ATOM 896 N N . GLU A 1 110 ? 18.405 -13.470 -27.983 1.00 88.06 110 GLU A N 1
ATOM 897 C CA . GLU A 1 110 ? 19.651 -14.214 -27.773 1.00 88.06 110 GLU A CA 1
ATOM 898 C C . GLU A 1 110 ? 20.910 -13.338 -27.806 1.00 88.06 110 GLU A C 1
ATOM 900 O O . GLU A 1 110 ? 21.956 -13.743 -27.299 1.00 88.06 110 GLU A O 1
ATOM 905 N N . LEU A 1 111 ? 20.813 -12.138 -28.384 1.00 87.56 111 LEU A N 1
ATOM 906 C CA . LEU A 1 111 ? 21.905 -11.165 -28.437 1.00 87.56 111 LEU A CA 1
ATOM 907 C C . LEU A 1 111 ? 21.798 -10.107 -27.330 1.00 87.56 111 LEU A C 1
ATOM 909 O O . LEU A 1 111 ? 22.717 -9.306 -27.135 1.00 87.56 111 LEU A O 1
ATOM 913 N N . CYS A 1 112 ? 20.685 -10.096 -26.596 1.00 88.38 112 CYS A N 1
ATOM 914 C CA . CYS A 1 112 ? 20.440 -9.166 -25.507 1.00 88.38 112 CYS A CA 1
ATOM 915 C C . CYS A 1 112 ? 21.096 -9.631 -24.202 1.00 88.38 112 CYS A C 1
ATOM 917 O O . CYS A 1 112 ? 21.246 -10.819 -23.923 1.00 88.38 112 CYS A O 1
ATOM 919 N N . ASN A 1 113 ? 21.485 -8.659 -23.380 1.00 87.00 113 ASN A N 1
ATOM 920 C CA . ASN A 1 113 ? 22.022 -8.882 -22.048 1.00 87.00 113 ASN A CA 1
ATOM 921 C C . ASN A 1 113 ? 21.195 -8.103 -21.016 1.00 87.00 113 ASN A C 1
ATOM 923 O O . ASN A 1 113 ? 20.789 -6.968 -21.290 1.00 87.00 113 ASN A O 1
ATOM 927 N N . PRO A 1 114 ? 21.001 -8.647 -19.801 1.00 84.81 114 PRO A N 1
ATOM 928 C CA . PRO A 1 114 ? 20.336 -7.917 -18.736 1.00 84.81 114 PRO A CA 1
ATOM 929 C C . PRO A 1 114 ? 21.213 -6.742 -18.291 1.00 84.81 114 PRO A C 1
ATOM 931 O O . PRO A 1 114 ? 22.355 -6.921 -17.861 1.00 84.81 114 PRO A O 1
ATOM 934 N N . ILE A 1 115 ? 20.669 -5.534 -18.395 1.00 86.00 115 ILE A N 1
ATOM 935 C CA . ILE A 1 115 ? 21.239 -4.319 -17.818 1.00 86.00 115 ILE A CA 1
ATOM 936 C C . ILE A 1 115 ? 20.395 -3.933 -16.609 1.00 86.00 115 ILE A C 1
ATOM 938 O O . ILE A 1 115 ? 19.185 -3.723 -16.724 1.00 86.00 115 ILE A O 1
ATOM 942 N N . GLU A 1 116 ? 21.052 -3.854 -15.455 1.00 86.56 116 GLU A N 1
ATOM 943 C CA . GLU A 1 116 ? 20.456 -3.462 -14.181 1.00 86.56 116 GLU A CA 1
ATOM 944 C C . GLU A 1 116 ? 20.490 -1.937 -14.048 1.00 86.56 116 GLU A C 1
ATOM 946 O O . GLU A 1 116 ? 21.542 -1.312 -14.178 1.00 86.56 116 GLU A O 1
ATOM 951 N N . GLU A 1 117 ? 19.346 -1.327 -13.763 1.00 80.88 117 GLU A N 1
ATOM 952 C CA . GLU A 1 117 ? 19.238 0.112 -13.537 1.00 80.88 117 GLU A CA 1
ATOM 953 C C . GLU A 1 117 ? 18.545 0.372 -12.203 1.00 80.88 117 GLU A C 1
ATOM 955 O O . GLU A 1 117 ? 17.473 -0.172 -11.943 1.00 80.88 117 GLU A O 1
ATOM 960 N N . GLU A 1 118 ? 19.151 1.193 -11.340 1.00 75.81 118 GLU A N 1
ATOM 961 C CA . GLU A 1 118 ? 18.548 1.564 -10.055 1.00 75.81 118 GLU A CA 1
ATOM 962 C C . GLU A 1 118 ? 17.260 2.356 -10.294 1.00 75.81 118 GLU A C 1
ATOM 964 O O . GLU A 1 118 ? 17.268 3.428 -10.897 1.00 75.81 118 GLU A O 1
ATOM 969 N N . CYS A 1 119 ? 16.139 1.795 -9.848 1.00 69.12 119 CYS A N 1
ATOM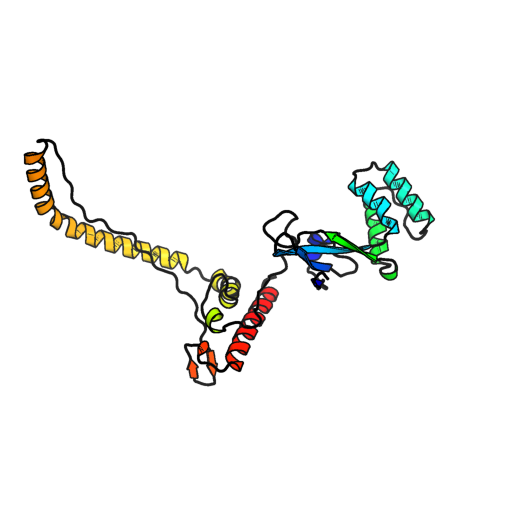 970 C CA . CYS A 1 119 ? 14.797 2.302 -10.092 1.00 69.12 119 CYS A CA 1
ATOM 971 C C . CYS A 1 119 ? 13.959 2.052 -8.841 1.00 69.12 119 CYS A C 1
ATOM 973 O O . CYS A 1 119 ? 13.681 0.909 -8.486 1.00 69.12 119 CYS A O 1
ATOM 975 N N . GLN A 1 120 ? 13.546 3.124 -8.168 1.00 64.06 120 GLN A N 1
ATOM 976 C CA . GLN A 1 120 ? 12.654 3.032 -7.014 1.00 64.06 120 GLN A CA 1
ATOM 977 C C . GLN A 1 120 ? 11.234 2.756 -7.530 1.00 64.06 120 GLN A C 1
ATOM 979 O O . GLN A 1 120 ? 10.534 3.677 -7.949 1.00 64.06 120 GLN A O 1
ATOM 984 N N . PHE A 1 121 ? 10.843 1.480 -7.579 1.00 61.69 121 PHE A N 1
ATOM 985 C CA . PHE A 1 121 ? 9.524 1.044 -8.047 1.00 61.69 121 PHE A CA 1
ATOM 986 C C . PHE A 1 121 ? 8.442 1.094 -6.957 1.00 61.69 121 PHE A C 1
ATOM 988 O O . PHE A 1 121 ? 7.257 1.076 -7.298 1.00 61.69 121 PHE A O 1
ATOM 995 N N . TYR A 1 122 ? 8.836 1.148 -5.680 1.00 57.66 122 TYR A N 1
ATOM 996 C CA . TYR A 1 122 ? 7.944 1.186 -4.517 1.00 57.66 122 TYR A CA 1
ATOM 997 C C . TYR A 1 122 ? 8.154 2.461 -3.680 1.00 57.66 122 TYR A C 1
ATOM 999 O O . TYR A 1 122 ? 9.291 2.892 -3.482 1.00 57.66 122 TYR A O 1
ATOM 1007 N N . GLY A 1 123 ? 7.079 3.002 -3.091 1.00 49.38 123 GLY A N 1
ATOM 1008 C CA . GLY A 1 123 ? 7.144 4.043 -2.052 1.00 49.38 123 GLY A CA 1
ATOM 1009 C C . GLY A 1 123 ? 6.523 5.389 -2.437 1.00 49.38 123 GLY A C 1
ATOM 1010 O O . GLY A 1 123 ? 6.030 5.563 -3.534 1.00 49.38 123 GLY A O 1
ATOM 1011 N N . PHE A 1 124 ? 6.519 6.355 -1.507 1.00 40.25 124 PHE A N 1
ATOM 1012 C CA . PHE A 1 124 ? 5.771 7.625 -1.611 1.00 40.25 124 PHE A CA 1
ATOM 1013 C C . PHE A 1 124 ? 6.466 8.692 -2.490 1.00 40.25 124 PHE A C 1
ATOM 1015 O O . PHE A 1 124 ? 6.521 9.877 -2.154 1.00 40.25 124 PHE A O 1
ATOM 1022 N N . SER A 1 125 ? 6.966 8.254 -3.647 1.00 48.91 125 SER A N 1
ATOM 1023 C CA . SER A 1 125 ? 7.576 9.001 -4.750 1.00 48.91 125 SER A CA 1
ATOM 1024 C C . SER A 1 125 ? 9.026 9.496 -4.594 1.00 48.91 125 SER A C 1
ATOM 1026 O O . SER A 1 125 ? 9.373 10.318 -3.747 1.00 48.91 125 SER A O 1
ATOM 1028 N N . ARG A 1 126 ? 9.868 9.053 -5.539 1.00 45.59 126 ARG A N 1
ATOM 1029 C CA . ARG A 1 126 ? 10.545 9.899 -6.554 1.00 45.59 126 ARG A CA 1
ATOM 1030 C C . ARG A 1 126 ? 11.115 9.038 -7.690 1.00 45.59 126 ARG A C 1
ATOM 1032 O O . ARG A 1 126 ? 12.283 9.118 -8.049 1.00 45.59 126 ARG A O 1
ATOM 1039 N N . GLY A 1 127 ? 10.237 8.236 -8.288 1.00 46.00 127 GLY A N 1
ATOM 1040 C CA . GLY A 1 127 ? 10.537 7.461 -9.489 1.00 46.00 127 GLY A CA 1
ATOM 1041 C C . GLY A 1 127 ? 9.327 7.186 -10.373 1.00 46.00 127 GLY A C 1
ATOM 1042 O O . GLY A 1 127 ? 9.437 6.315 -11.216 1.00 46.00 127 GLY A O 1
ATOM 1043 N N . LYS A 1 128 ? 8.203 7.914 -10.206 1.00 53.50 128 LYS A N 1
ATOM 1044 C CA . LYS A 1 128 ? 6.853 7.535 -10.680 1.00 53.50 128 LYS A CA 1
ATOM 1045 C C . LYS A 1 128 ? 6.536 6.109 -10.228 1.00 53.50 128 LYS A C 1
ATOM 1047 O O . LYS A 1 128 ? 7.077 5.168 -10.786 1.00 53.50 128 LYS A O 1
ATOM 1052 N N . ASP A 1 129 ? 5.664 5.953 -9.2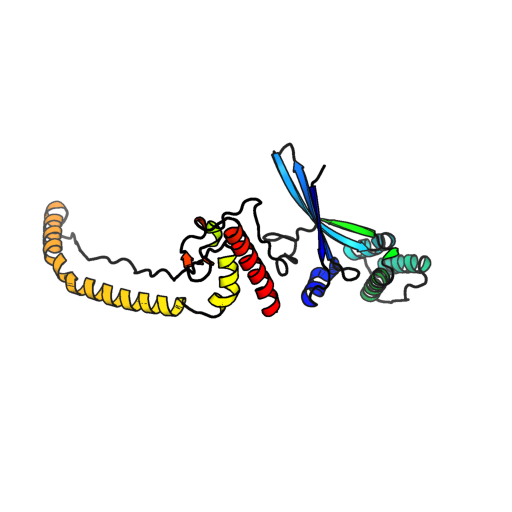44 1.00 60.62 129 ASP A N 1
ATOM 1053 C CA . ASP A 1 129 ? 5.321 4.668 -8.618 1.00 60.62 129 ASP A CA 1
ATOM 1054 C C . ASP A 1 129 ? 4.570 3.756 -9.609 1.00 60.62 129 ASP A C 1
ATOM 1056 O O . ASP A 1 129 ? 3.361 3.558 -9.553 1.00 60.62 129 ASP A O 1
ATOM 1060 N N . LYS A 1 130 ? 5.297 3.264 -10.617 1.00 68.62 130 LYS A N 1
ATOM 1061 C CA . LYS A 1 130 ? 4.744 2.602 -11.797 1.00 68.62 130 LYS A CA 1
ATOM 1062 C C . LYS A 1 130 ? 4.286 1.191 -11.477 1.00 68.62 130 LYS A C 1
ATOM 1064 O O . LYS A 1 130 ? 3.400 0.705 -12.162 1.00 68.62 130 LYS A O 1
ATOM 1069 N N . LEU A 1 131 ? 4.899 0.541 -10.485 1.00 73.62 131 LEU A N 1
ATOM 1070 C CA . LEU A 1 131 ? 4.489 -0.789 -10.037 1.00 73.62 131 LEU A CA 1
ATOM 1071 C C . LEU A 1 131 ? 3.428 -0.747 -8.947 1.00 73.62 131 LEU A C 1
ATOM 1073 O O . LEU A 1 131 ? 2.612 -1.655 -8.914 1.00 73.62 131 LEU A O 1
ATOM 1077 N N . ASP A 1 132 ? 3.391 0.289 -8.109 1.00 71.44 132 ASP A N 1
ATOM 1078 C CA . ASP A 1 132 ? 2.415 0.401 -7.012 1.00 71.44 132 ASP A CA 1
ATOM 1079 C C . ASP A 1 132 ? 0.962 0.376 -7.521 1.00 71.44 132 ASP A C 1
ATOM 1081 O O . ASP A 1 132 ? 0.070 -0.175 -6.885 1.00 71.44 132 ASP A O 1
ATOM 1085 N N . LYS A 1 133 ? 0.739 0.875 -8.745 1.00 76.62 133 LYS A N 1
ATOM 1086 C CA . LYS A 1 133 ? -0.548 0.775 -9.448 1.00 76.62 133 LYS A CA 1
ATOM 1087 C C . LYS A 1 133 ? -0.973 -0.667 -9.769 1.00 76.62 133 LYS A C 1
ATOM 1089 O O . LYS A 1 133 ? -2.166 -0.933 -9.863 1.00 76.62 133 LYS A O 1
ATOM 1094 N N . TYR A 1 134 ? -0.019 -1.572 -9.981 1.00 78.38 134 TYR A N 1
ATOM 1095 C CA . TYR A 1 134 ? -0.260 -2.925 -10.497 1.00 78.38 134 TYR A CA 1
ATOM 1096 C C . TYR A 1 134 ? 0.096 -4.040 -9.505 1.00 78.38 134 TYR A C 1
ATOM 1098 O O . TYR A 1 134 ? -0.206 -5.200 -9.768 1.00 78.38 134 TYR A O 1
ATOM 1106 N N . ILE A 1 135 ? 0.762 -3.720 -8.392 1.00 74.44 135 ILE A N 1
ATOM 1107 C CA . ILE A 1 135 ? 1.246 -4.690 -7.409 1.00 74.44 135 ILE A CA 1
ATOM 1108 C C . ILE A 1 135 ? 0.818 -4.249 -6.018 1.00 74.44 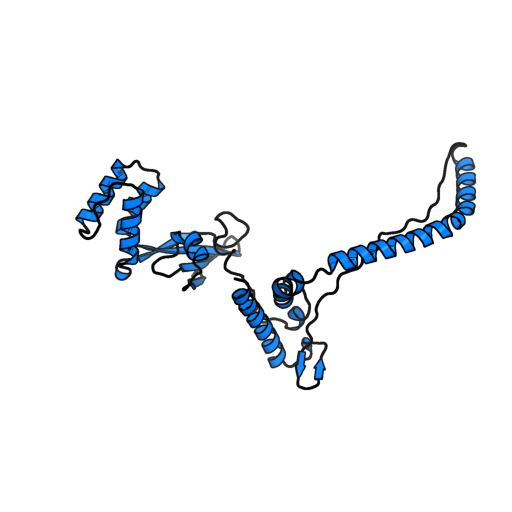135 ILE A C 1
ATOM 1110 O O . ILE A 1 135 ? 1.202 -3.183 -5.545 1.00 74.44 135 ILE A O 1
ATOM 1114 N N . GLN A 1 136 ? 0.109 -5.132 -5.319 1.00 72.06 136 GLN A N 1
ATOM 1115 C CA . GLN A 1 136 ? -0.161 -4.976 -3.900 1.00 72.06 136 GLN A CA 1
ATOM 1116 C C . GLN A 1 136 ? 0.749 -5.883 -3.070 1.00 72.06 136 GLN A C 1
ATOM 1118 O O . GLN A 1 136 ? 0.739 -7.107 -3.201 1.00 72.06 136 GLN A O 1
ATOM 1123 N N . TRP A 1 137 ? 1.482 -5.282 -2.137 1.00 71.25 137 TRP A N 1
ATOM 1124 C CA . TRP A 1 137 ? 2.247 -6.030 -1.149 1.00 71.25 137 TRP A CA 1
ATOM 1125 C C . TRP A 1 137 ? 1.376 -6.430 0.033 1.00 71.25 137 TRP A C 1
ATOM 1127 O O . TRP A 1 137 ? 0.865 -5.582 0.765 1.00 71.25 137 TRP A O 1
ATOM 1137 N N . VAL A 1 138 ? 1.274 -7.736 0.266 1.00 71.06 138 VAL A N 1
ATOM 1138 C CA . VAL A 1 138 ? 0.650 -8.280 1.472 1.00 71.06 138 VAL A CA 1
ATOM 1139 C C . VAL A 1 138 ? 1.714 -8.999 2.285 1.00 71.06 138 VAL A C 1
ATOM 1141 O O . VAL A 1 138 ? 2.208 -10.059 1.905 1.00 71.06 138 VAL A O 1
ATOM 1144 N N . TYR A 1 139 ? 2.093 -8.404 3.415 1.00 72.62 139 TYR A N 1
ATOM 1145 C CA . TYR A 1 139 ? 3.058 -9.014 4.320 1.00 72.62 139 TYR A CA 1
ATOM 1146 C C . TYR A 1 139 ? 2.420 -10.173 5.093 1.00 72.62 139 TYR A C 1
ATOM 1148 O O . TYR A 1 139 ? 1.491 -9.989 5.891 1.00 72.62 139 TYR A O 1
ATOM 1156 N N . VAL A 1 140 ? 2.966 -11.370 4.884 1.00 73.69 140 VAL A N 1
ATOM 1157 C CA . VAL A 1 140 ? 2.618 -12.578 5.632 1.00 73.69 140 VAL A CA 1
ATOM 1158 C C . VAL A 1 140 ? 3.843 -12.991 6.460 1.00 73.69 140 VAL A C 1
ATOM 1160 O O . VAL A 1 140 ? 4.776 -13.572 5.907 1.00 73.69 140 VAL A O 1
ATOM 1163 N N . PRO A 1 141 ? 3.905 -12.661 7.766 1.00 72.88 141 PRO A N 1
ATOM 1164 C CA . PRO A 1 141 ? 4.976 -13.120 8.640 1.00 72.88 141 PRO A CA 1
ATOM 1165 C C . PRO A 1 141 ? 5.009 -14.647 8.706 1.00 72.88 141 PRO A C 1
ATOM 1167 O O . PRO A 1 141 ? 3.976 -15.310 8.594 1.00 72.88 141 PRO A O 1
ATOM 1170 N N . ALA A 1 142 ? 6.196 -15.197 8.977 1.00 73.88 142 ALA A N 1
ATOM 1171 C CA . ALA A 1 142 ? 6.396 -16.636 9.165 1.00 73.88 142 ALA A CA 1
ATOM 1172 C C . ALA A 1 142 ? 5.473 -17.223 10.248 1.00 73.88 142 ALA A C 1
ATOM 1174 O O . ALA A 1 142 ? 5.043 -18.372 10.157 1.00 73.88 142 ALA A O 1
ATOM 1175 N N . VAL A 1 143 ? 5.134 -16.409 11.251 1.00 76.19 143 VAL A N 1
ATOM 1176 C CA . VAL A 1 143 ? 4.094 -16.696 12.236 1.00 76.19 143 VAL A CA 1
ATOM 1177 C C . VAL A 1 143 ? 3.081 -15.559 12.183 1.00 76.19 143 VAL A C 1
ATOM 1179 O O . VAL A 1 143 ? 3.329 -14.467 12.691 1.00 76.19 143 VAL A O 1
ATOM 1182 N N . LYS A 1 144 ? 1.946 -15.805 11.525 1.00 81.56 144 LYS A N 1
ATOM 1183 C CA . LYS A 1 144 ? 0.792 -14.902 11.518 1.00 81.56 144 LYS A CA 1
ATOM 1184 C C . LYS A 1 144 ? -0.245 -15.421 12.507 1.00 81.56 144 LYS A C 1
ATOM 1186 O O . LYS A 1 144 ? -0.683 -16.564 12.394 1.00 81.56 144 LYS A O 1
ATOM 1191 N N . ASP A 1 145 ? -0.655 -14.573 13.443 1.00 84.50 145 ASP A N 1
ATOM 1192 C CA . ASP A 1 145 ? -1.795 -14.862 14.307 1.00 84.50 145 ASP A CA 1
ATOM 1193 C C . ASP A 1 145 ? -3.097 -14.682 13.514 1.00 84.50 145 ASP A C 1
ATOM 1195 O O . ASP A 1 145 ? -3.430 -13.575 13.089 1.00 84.50 145 ASP A O 1
ATOM 1199 N N . ALA A 1 146 ? -3.840 -15.768 13.310 1.00 85.69 146 ALA A N 1
ATOM 1200 C CA . ALA A 1 146 ? -5.101 -15.735 12.577 1.00 85.69 146 ALA A CA 1
ATOM 1201 C C . ALA A 1 146 ? -6.178 -14.895 13.281 1.00 85.69 146 ALA A C 1
ATOM 1203 O O . ALA A 1 146 ? -7.055 -14.350 12.615 1.00 85.69 146 ALA A O 1
ATOM 1204 N N . SER A 1 147 ? -6.097 -14.735 14.606 1.00 86.19 147 SER A N 1
ATOM 1205 C CA . SER A 1 147 ? -7.023 -13.873 15.344 1.00 86.19 147 SER A CA 1
ATOM 1206 C C . SER A 1 147 ? -6.827 -12.390 15.014 1.00 86.19 147 SER A C 1
ATOM 1208 O O . SER A 1 147 ? -7.800 -11.642 14.984 1.00 86.19 147 SER A O 1
ATOM 1210 N N . SER A 1 148 ? -5.606 -11.978 14.648 1.00 87.31 148 SER A N 1
ATOM 1211 C CA . SER A 1 148 ? -5.329 -10.609 14.186 1.00 87.31 148 SER A CA 1
ATOM 1212 C C . SER A 1 148 ? -5.965 -10.284 12.828 1.00 87.31 148 SER A C 1
ATOM 1214 O O . SER A 1 148 ? -6.162 -9.118 12.504 1.00 87.31 148 SER A O 1
ATOM 1216 N N . GLU A 1 149 ? -6.319 -11.310 12.050 1.00 87.75 149 GLU A N 1
ATOM 1217 C CA . GLU A 1 149 ? -6.997 -11.204 10.750 1.00 87.75 149 GLU A CA 1
ATOM 1218 C C . GLU A 1 149 ? -8.515 -11.432 10.857 1.00 87.75 149 GLU A C 1
ATOM 1220 O O . GLU A 1 149 ? -9.225 -11.440 9.852 1.00 87.75 149 GLU A O 1
ATOM 1225 N N . GLN A 1 150 ? -9.030 -11.642 12.072 1.00 88.81 150 GLN A N 1
ATOM 1226 C CA . GLN A 1 150 ? -10.436 -11.953 12.301 1.00 88.81 150 GLN A CA 1
ATOM 1227 C C . GLN A 1 150 ? -11.349 -10.727 12.155 1.00 88.81 150 GLN A C 1
ATOM 1229 O O . GLN A 1 150 ? -12.505 -10.862 11.750 1.00 88.81 150 GLN A O 1
ATOM 1234 N N . GLU A 1 151 ? -10.859 -9.547 12.527 1.00 89.75 151 GLU A N 1
ATOM 1235 C CA . GLU A 1 151 ? -11.618 -8.297 12.486 1.00 89.75 151 GLU A CA 1
ATOM 1236 C C . GLU A 1 151 ? -11.205 -7.429 11.294 1.00 89.75 151 GLU A C 1
ATOM 1238 O O . GLU A 1 151 ? -10.051 -7.415 10.848 1.00 89.75 151 GLU A O 1
ATOM 1243 N N . GLU A 1 152 ? -12.181 -6.699 10.759 1.00 87.56 152 GLU A N 1
ATOM 1244 C CA . GLU A 1 152 ? -11.951 -5.681 9.743 1.00 87.56 152 GLU A CA 1
ATOM 1245 C C . GLU A 1 152 ? -11.058 -4.574 10.315 1.00 87.56 152 GLU A C 1
ATOM 1247 O O . GLU A 1 152 ? -11.425 -3.859 11.247 1.00 87.56 152 GLU A O 1
ATOM 1252 N N . GLY A 1 153 ? -9.875 -4.421 9.728 1.00 85.88 153 GLY A N 1
ATOM 1253 C CA . GLY A 1 153 ? -8.942 -3.355 10.050 1.00 85.88 153 GLY A CA 1
ATOM 1254 C C . GLY A 1 153 ? -8.266 -2.850 8.786 1.00 85.88 153 GLY A C 1
ATOM 1255 O O . GLY A 1 153 ? -8.095 -3.585 7.818 1.00 85.88 153 GLY A O 1
ATOM 1256 N N . SER A 1 154 ? -7.816 -1.596 8.794 1.00 79.81 154 SER A N 1
ATOM 1257 C CA . SER A 1 154 ? -7.180 -0.974 7.619 1.00 79.81 154 SER A CA 1
ATOM 1258 C C . SER A 1 154 ? -5.921 -1.704 7.129 1.00 79.81 154 SER A C 1
ATOM 1260 O O . SER A 1 154 ? -5.519 -1.554 5.977 1.00 79.81 154 SER A O 1
ATOM 1262 N N . LYS A 1 155 ? -5.296 -2.499 8.004 1.00 82.31 155 LYS A N 1
ATOM 1263 C CA . LYS A 1 155 ? -4.075 -3.267 7.730 1.00 82.31 155 LYS A CA 1
ATOM 1264 C C . LYS A 1 155 ? -4.301 -4.780 7.644 1.00 82.31 155 LYS A C 1
ATOM 1266 O O . LYS A 1 155 ? -3.333 -5.494 7.396 1.00 82.31 155 LYS A O 1
ATOM 1271 N N . THR A 1 156 ? -5.521 -5.268 7.878 1.00 87.62 156 THR A N 1
ATOM 1272 C CA . THR A 1 156 ? -5.826 -6.705 7.800 1.00 87.62 156 THR A CA 1
ATOM 1273 C C . THR A 1 156 ? -6.154 -7.080 6.357 1.00 87.62 156 THR A C 1
ATOM 1275 O O . THR A 1 156 ? -6.715 -6.278 5.607 1.00 87.62 156 THR A O 1
ATOM 1278 N N . ALA A 1 157 ? -5.802 -8.296 5.944 1.00 86.06 157 ALA A N 1
ATOM 1279 C CA . ALA A 1 157 ? -6.157 -8.825 4.631 1.00 86.06 157 ALA A CA 1
ATOM 1280 C C . ALA A 1 157 ? -7.685 -8.887 4.468 1.00 86.06 157 ALA A C 1
ATOM 1282 O O . ALA A 1 157 ? -8.206 -8.556 3.403 1.00 86.06 157 ALA A O 1
ATOM 1283 N N . LEU A 1 158 ? -8.408 -9.222 5.547 1.00 88.19 158 LEU A N 1
ATOM 1284 C CA . LEU A 1 158 ? -9.872 -9.188 5.573 1.00 88.19 158 LEU A CA 1
ATOM 1285 C C . LEU A 1 158 ? -10.411 -7.772 5.330 1.00 88.19 158 LEU A C 1
ATOM 1287 O O . LEU A 1 158 ? -11.324 -7.590 4.526 1.00 88.19 158 LEU A O 1
ATOM 1291 N N . GLY A 1 159 ? -9.846 -6.764 5.998 1.00 88.31 159 GLY A N 1
ATOM 1292 C CA . GLY A 1 159 ? -10.284 -5.382 5.826 1.00 88.31 159 GLY A CA 1
ATOM 1293 C C . GLY A 1 159 ? -9.993 -4.837 4.432 1.00 88.31 159 GLY A C 1
ATOM 1294 O O . GLY A 1 159 ? -10.858 -4.200 3.837 1.00 88.31 159 GLY A O 1
ATOM 1295 N N . GLN A 1 160 ? -8.832 -5.156 3.856 1.00 86.38 160 GLN A N 1
ATOM 1296 C CA . GLN A 1 160 ? -8.508 -4.787 2.474 1.00 86.38 160 GLN A CA 1
ATOM 1297 C C . GLN A 1 160 ? -9.462 -5.438 1.461 1.00 86.38 160 GLN A C 1
ATOM 1299 O O . GLN A 1 160 ? -9.927 -4.763 0.540 1.00 86.38 160 GLN A O 1
ATOM 1304 N N . LEU A 1 161 ? -9.813 -6.714 1.661 1.00 87.25 161 LEU A N 1
ATOM 1305 C CA . LEU A 1 161 ? -10.796 -7.420 0.835 1.00 87.25 161 LEU A CA 1
ATOM 1306 C C . LEU A 1 161 ? -12.175 -6.747 0.908 1.00 87.25 161 LEU A C 1
ATOM 1308 O O . LEU A 1 161 ? -12.800 -6.479 -0.122 1.00 87.25 161 LEU A O 1
ATOM 1312 N N . LEU A 1 162 ? -12.654 -6.442 2.116 1.00 87.62 162 LEU A N 1
ATOM 1313 C CA . LEU A 1 162 ? -13.961 -5.812 2.325 1.00 87.62 162 LEU A CA 1
ATOM 1314 C C . LEU A 1 162 ? -14.022 -4.390 1.777 1.00 87.62 162 LEU A C 1
ATOM 1316 O O . LEU A 1 162 ? -15.036 -4.019 1.181 1.00 87.62 162 LEU A O 1
ATOM 1320 N N . GLN A 1 163 ? -12.937 -3.625 1.930 1.00 84.19 163 GLN A N 1
ATOM 1321 C CA . GLN A 1 163 ? -12.835 -2.265 1.412 1.00 84.19 163 GLN A CA 1
ATOM 1322 C C . GLN A 1 163 ? -13.073 -2.224 -0.105 1.00 84.19 163 GLN A C 1
ATOM 1324 O O . GLN A 1 163 ? -13.735 -1.318 -0.607 1.00 84.19 163 GLN A O 1
ATOM 1329 N N . ARG A 1 164 ? -12.568 -3.228 -0.830 1.00 77.50 164 ARG A N 1
ATOM 1330 C CA . ARG A 1 164 ? -12.666 -3.316 -2.294 1.00 77.50 164 ARG A CA 1
ATOM 1331 C C . ARG A 1 164 ? -13.973 -3.919 -2.793 1.00 77.50 164 ARG A C 1
ATOM 1333 O O . ARG A 1 164 ? -14.437 -3.571 -3.872 1.00 77.50 164 ARG A O 1
ATOM 1340 N N . THR A 1 165 ? -14.567 -4.828 -2.029 1.00 80.50 165 THR A N 1
ATOM 1341 C CA . THR A 1 165 ? -15.726 -5.605 -2.488 1.00 80.50 165 THR A CA 1
ATOM 1342 C C . THR A 1 165 ? -17.045 -5.009 -2.012 1.00 80.50 165 THR A C 1
ATOM 1344 O O . THR A 1 165 ? -17.855 -4.546 -2.816 1.00 80.50 165 THR A O 1
ATOM 1347 N N . VAL A 1 166 ? -17.272 -5.042 -0.700 1.00 81.88 166 VAL A N 1
ATOM 1348 C CA . VAL A 1 166 ? -18.558 -4.731 -0.071 1.00 81.88 166 VAL A CA 1
ATOM 1349 C C . VAL A 1 166 ? -18.654 -3.246 0.264 1.00 81.88 166 VAL A C 1
ATOM 1351 O O . VAL A 1 166 ? -19.656 -2.614 -0.060 1.00 81.88 166 VAL A O 1
ATOM 1354 N N . ARG A 1 167 ? -17.603 -2.655 0.848 1.00 81.81 167 ARG A N 1
ATOM 1355 C CA . ARG A 1 167 ? -17.588 -1.231 1.233 1.00 81.81 167 ARG A CA 1
ATOM 1356 C C . ARG A 1 167 ? -17.663 -0.288 0.033 1.00 81.81 167 ARG A C 1
ATOM 1358 O O . ARG A 1 167 ? -18.205 0.797 0.167 1.00 81.81 167 ARG A O 1
ATOM 1365 N N . ALA A 1 168 ? -17.187 -0.711 -1.138 1.00 76.00 168 ALA A N 1
ATOM 1366 C CA . ALA A 1 168 ? -17.341 0.048 -2.380 1.00 76.00 168 ALA A CA 1
ATOM 1367 C C . ALA A 1 168 ? -18.802 0.123 -2.871 1.00 76.00 168 ALA A C 1
ATOM 1369 O O . ALA A 1 168 ? -19.128 0.971 -3.697 1.00 76.00 168 ALA A O 1
ATOM 1370 N N . LYS A 1 169 ? -19.678 -0.771 -2.389 1.00 81.25 169 LYS A N 1
ATOM 1371 C CA . LYS A 1 169 ? -21.071 -0.910 -2.844 1.00 81.25 169 LYS A CA 1
ATOM 1372 C C . LYS A 1 169 ? -22.108 -0.502 -1.799 1.00 81.25 169 LYS A C 1
ATOM 1374 O O . LYS A 1 169 ? -23.280 -0.388 -2.144 1.00 81.25 169 LYS A O 1
ATOM 1379 N N . ILE A 1 170 ? -21.708 -0.333 -0.538 1.00 84.44 170 ILE A N 1
ATOM 1380 C CA . ILE A 1 170 ? -22.613 -0.028 0.574 1.00 84.44 170 ILE A CA 1
ATOM 1381 C C . ILE A 1 170 ? -22.235 1.313 1.191 1.00 84.44 170 ILE A C 1
ATOM 1383 O O . ILE A 1 170 ? -21.104 1.498 1.637 1.00 84.44 170 ILE A O 1
ATOM 1387 N N . ASP A 1 171 ? -23.214 2.207 1.294 1.00 81.25 171 ASP A N 1
ATOM 1388 C CA . ASP A 1 171 ? -23.075 3.486 1.981 1.00 81.25 171 ASP A CA 1
ATOM 1389 C C . ASP A 1 171 ? -23.704 3.427 3.379 1.00 81.25 171 ASP A C 1
ATOM 1391 O O . ASP A 1 171 ? -24.897 3.653 3.565 1.00 81.25 171 ASP A O 1
ATOM 1395 N N . PHE A 1 172 ? -22.886 3.106 4.382 1.00 83.56 172 PHE A N 1
ATOM 1396 C CA . PHE A 1 172 ? -23.293 3.229 5.786 1.00 83.56 172 PHE A CA 1
ATOM 1397 C C . PHE A 1 172 ? -23.229 4.669 6.284 1.00 83.56 172 PHE A C 1
ATOM 1399 O O . PHE A 1 172 ? -23.854 4.983 7.291 1.00 83.56 172 PHE A O 1
ATOM 1406 N N . LYS A 1 173 ? -22.448 5.527 5.624 1.00 86.00 173 LYS A N 1
ATOM 1407 C CA . LYS A 1 173 ? -22.127 6.848 6.144 1.00 86.00 173 LYS A CA 1
ATOM 1408 C C . LYS A 1 173 ? -23.372 7.724 6.152 1.00 86.00 173 LYS A C 1
ATOM 1410 O O . LYS A 1 173 ? -23.735 8.213 7.208 1.00 86.00 173 LYS A O 1
ATOM 1415 N N . SER A 1 174 ? -24.083 7.815 5.031 1.00 86.94 174 SER A N 1
ATOM 1416 C CA . SER A 1 174 ? -25.314 8.616 4.952 1.00 86.94 174 SER A CA 1
ATOM 1417 C C . SER A 1 174 ? -26.378 8.196 5.969 1.00 86.94 174 SER A C 1
ATOM 1419 O O . SER A 1 174 ? -27.030 9.044 6.571 1.00 86.94 174 SER A O 1
ATOM 1421 N N . SER A 1 175 ? -26.536 6.890 6.198 1.00 89.00 175 SER A N 1
ATOM 1422 C CA . SER A 1 175 ? -27.506 6.369 7.170 1.00 89.00 175 SER A CA 1
ATOM 1423 C C . SER A 1 175 ? -27.110 6.672 8.618 1.00 89.00 175 SER A C 1
ATOM 1425 O O . SER A 1 175 ? -27.981 6.904 9.451 1.00 89.00 175 SER A O 1
ATOM 1427 N N . LEU A 1 176 ? -25.810 6.655 8.926 1.00 91.50 176 LEU A N 1
ATOM 1428 C CA . LEU A 1 176 ? -25.301 6.991 10.256 1.00 91.50 176 LEU A CA 1
ATOM 1429 C C . LEU A 1 176 ? -25.327 8.498 10.500 1.00 91.50 176 LEU A C 1
ATOM 1431 O O . LEU A 1 176 ? -25.751 8.900 11.573 1.00 91.50 176 LEU A O 1
ATOM 1435 N N . ASP A 1 177 ? -24.970 9.307 9.502 1.00 90.75 177 ASP A N 1
ATOM 1436 C CA . ASP A 1 177 ? -25.035 10.770 9.570 1.00 90.75 177 ASP A CA 1
ATOM 1437 C C . ASP A 1 177 ? -26.486 11.224 9.849 1.00 90.75 177 ASP A C 1
ATOM 1439 O O . ASP A 1 177 ? -26.729 12.047 10.728 1.00 90.75 177 ASP A O 1
ATOM 1443 N N . ALA A 1 178 ? -27.475 10.617 9.177 1.00 91.56 178 ALA A N 1
ATOM 1444 C CA . ALA A 1 178 ? -28.893 10.895 9.430 1.00 91.56 178 ALA A CA 1
ATOM 1445 C C . ALA A 1 178 ? -29.346 10.483 10.845 1.00 91.56 178 ALA A C 1
ATOM 1447 O O . ALA A 1 178 ? -30.166 11.161 11.463 1.00 91.56 178 ALA A O 1
ATOM 1448 N N . LEU A 1 179 ? -28.817 9.371 11.369 1.00 93.50 179 LEU A N 1
ATOM 1449 C CA . LEU A 1 179 ? -29.100 8.930 12.735 1.00 93.50 179 LEU A CA 1
ATOM 1450 C C . LEU A 1 179 ? -28.453 9.857 13.773 1.00 93.50 179 LEU A C 1
ATOM 1452 O O . LEU A 1 179 ? -29.078 10.149 14.789 1.00 93.50 179 LEU A O 1
ATOM 1456 N N . GLU A 1 180 ? -27.220 10.309 13.532 1.00 93.19 180 GLU A N 1
ATOM 1457 C CA . GLU A 1 180 ? -26.543 11.299 14.375 1.00 93.19 180 GLU A CA 1
ATOM 1458 C C . GLU A 1 180 ? -27.373 12.584 14.453 1.00 93.19 180 GLU A C 1
ATOM 1460 O O . GLU A 1 180 ? -27.674 13.031 15.557 1.00 93.19 180 GLU A O 1
ATOM 1465 N N . GLU A 1 181 ? -27.855 13.097 13.318 1.00 92.38 181 GLU A N 1
ATOM 1466 C CA . GLU A 1 181 ? -28.704 14.294 13.268 1.00 92.38 181 GLU A CA 1
ATOM 1467 C C . GLU A 1 181 ? -30.024 14.114 14.044 1.00 92.38 181 GLU A C 1
ATOM 1469 O O . GLU A 1 181 ? -30.415 14.982 14.830 1.00 92.38 181 GLU A O 1
ATOM 1474 N N . GLU A 1 182 ? -30.699 12.967 13.895 1.00 93.56 182 GLU A N 1
ATOM 1475 C CA . GLU A 1 182 ? -31.934 12.677 14.635 1.00 93.56 182 GLU A CA 1
ATOM 1476 C C . GLU A 1 182 ? -31.694 12.629 16.154 1.00 93.56 182 GLU A C 1
ATOM 1478 O O . GLU A 1 182 ? -32.488 13.152 16.946 1.00 93.56 182 GLU A O 1
ATOM 1483 N N . VAL A 1 183 ? -30.602 11.987 16.577 1.00 93.69 183 VAL A N 1
ATOM 1484 C CA . VAL A 1 183 ? -30.268 11.848 17.996 1.00 93.69 183 VAL A CA 1
ATOM 1485 C C . VAL A 1 183 ? -29.817 13.182 18.583 1.00 93.69 183 VAL A C 1
ATOM 1487 O O . VAL A 1 183 ? -30.234 13.508 19.693 1.00 93.69 183 VAL A O 1
ATOM 1490 N N . GLU A 1 184 ? -29.032 13.976 17.855 1.00 91.56 184 GLU A N 1
ATOM 1491 C CA . GLU A 1 184 ? -28.648 15.327 18.274 1.00 91.56 184 GLU A CA 1
ATOM 1492 C C . GLU A 1 184 ? -29.870 16.237 18.428 1.00 91.56 184 GLU A C 1
ATOM 1494 O O . GLU A 1 184 ? -29.976 16.948 19.428 1.00 91.56 184 GLU A O 1
ATOM 1499 N N . GLY A 1 185 ? -30.838 16.162 17.509 1.00 91.19 185 GLY A N 1
ATOM 1500 C CA . GLY A 1 185 ? -32.106 16.883 17.629 1.00 91.19 185 GLY A CA 1
ATOM 1501 C C . GLY A 1 185 ? -32.839 16.538 18.927 1.00 91.19 185 GLY A C 1
ATOM 1502 O O . GLY A 1 185 ? -33.130 17.418 19.738 1.00 91.19 185 GLY A O 1
ATOM 1503 N N . LYS A 1 186 ? -33.050 15.241 19.181 1.00 92.81 186 LYS A N 1
ATOM 1504 C CA . LYS A 1 186 ? -33.693 14.754 20.415 1.00 92.81 186 LYS A CA 1
ATOM 1505 C C . LYS A 1 186 ? -32.908 15.115 21.675 1.00 92.81 186 LYS A C 1
ATOM 1507 O O . LYS A 1 186 ? -33.495 15.397 22.716 1.00 92.81 186 LYS A O 1
ATOM 1512 N N . TYR A 1 187 ? -31.583 15.094 21.602 1.00 90.88 187 TYR A N 1
ATOM 1513 C CA . TYR A 1 187 ? -30.721 15.447 22.721 1.00 90.88 187 TYR A CA 1
ATOM 1514 C C . TYR A 1 187 ? -30.826 16.939 23.068 1.00 90.88 187 TYR A C 1
ATOM 1516 O O . TYR A 1 187 ? -30.988 17.288 24.239 1.00 90.88 187 TYR A O 1
ATOM 1524 N N . ASN A 1 188 ? -30.844 17.810 22.058 1.00 89.94 188 ASN A N 1
ATOM 1525 C CA . ASN A 1 188 ? -31.050 19.246 22.238 1.00 89.94 188 ASN A CA 1
ATOM 1526 C C . ASN A 1 188 ? -32.446 19.568 22.793 1.00 89.94 188 ASN A C 1
ATOM 1528 O O . ASN A 1 188 ? -32.571 20.440 23.650 1.00 89.94 188 ASN A O 1
ATOM 1532 N N . GLU A 1 189 ? -33.487 18.835 22.383 1.00 92.12 189 GLU A N 1
ATOM 1533 C CA . GLU A 1 189 ? -34.831 18.970 22.967 1.00 92.12 189 GLU A CA 1
ATOM 1534 C C . GLU A 1 189 ? -34.846 18.665 24.473 1.00 92.12 189 GLU A C 1
ATOM 1536 O O . GLU A 1 189 ? -35.500 19.368 25.246 1.00 92.12 189 GLU A O 1
ATOM 1541 N N . ILE A 1 190 ? -34.107 17.638 24.907 1.00 91.44 190 ILE A N 1
ATOM 1542 C CA . ILE A 1 190 ? -33.970 17.294 26.330 1.00 91.44 190 ILE A CA 1
ATOM 1543 C C . ILE A 1 190 ? -33.250 18.417 27.086 1.00 91.44 190 ILE A C 1
ATOM 1545 O O . ILE A 1 190 ? -33.693 18.802 28.169 1.00 91.44 190 ILE A O 1
ATOM 1549 N N . ILE A 1 191 ? -32.170 18.958 26.515 1.00 90.44 191 ILE A N 1
ATOM 1550 C CA . ILE A 1 191 ? -31.411 20.068 27.107 1.00 90.44 191 ILE A CA 1
ATOM 1551 C C . ILE A 1 191 ? -32.288 21.314 27.268 1.00 90.44 191 ILE A C 1
ATOM 1553 O O . ILE A 1 191 ? -32.323 21.906 28.350 1.00 90.44 191 ILE A O 1
ATOM 1557 N N . GLU A 1 192 ? -33.018 21.699 26.221 1.00 88.81 192 GLU A N 1
ATOM 1558 C CA . GLU A 1 192 ? -33.840 22.910 26.239 1.00 88.81 192 GLU A CA 1
ATOM 1559 C C . GLU A 1 192 ? -34.992 22.787 27.243 1.00 88.81 192 GLU A C 1
ATOM 1561 O O . GLU A 1 192 ? -35.290 23.735 27.972 1.00 88.81 192 GLU A O 1
ATOM 1566 N N . LYS A 1 193 ? -35.591 21.595 27.361 1.00 91.88 193 LYS A N 1
ATOM 1567 C CA . LYS A 1 193 ? -36.660 21.328 28.332 1.00 91.88 193 LYS A CA 1
ATOM 1568 C C . LYS A 1 193 ? -36.220 21.558 29.781 1.00 91.88 193 LYS A C 1
ATOM 1570 O O . LYS A 1 193 ? -37.017 22.020 30.594 1.00 91.88 193 LYS A O 1
ATOM 1575 N N . GLU A 1 194 ? -34.964 21.260 30.102 1.00 90.19 194 GLU A N 1
ATOM 1576 C CA . GLU A 1 194 ? -34.414 21.377 31.457 1.00 90.19 194 GLU A CA 1
ATOM 1577 C C . GLU A 1 194 ? -33.614 22.678 31.674 1.00 90.19 194 GLU A C 1
ATOM 1579 O O . GLU A 1 194 ? -33.013 22.874 32.736 1.00 90.19 194 GLU A O 1
ATOM 1584 N N . LYS A 1 195 ? -33.612 23.606 30.704 1.00 85.44 195 LYS A N 1
ATOM 1585 C CA . LYS A 1 195 ? -32.876 24.884 30.774 1.00 85.44 195 LYS A CA 1
ATOM 1586 C C . LYS A 1 195 ? -33.273 25.731 31.984 1.00 85.44 195 LYS A C 1
ATOM 1588 O O . LYS A 1 195 ? -32.431 26.359 32.629 1.00 85.44 195 LYS A O 1
ATOM 1593 N N . ASP A 1 196 ? -34.553 25.710 32.340 1.00 88.25 196 ASP A N 1
ATOM 1594 C CA . ASP A 1 196 ? -35.083 26.498 33.453 1.00 88.25 196 ASP A CA 1
ATOM 1595 C C . ASP A 1 196 ? -34.637 25.988 34.829 1.00 88.25 196 ASP A C 1
ATOM 1597 O O . ASP A 1 196 ? -34.587 26.776 35.779 1.00 88.25 196 ASP A O 1
ATOM 1601 N N . ALA A 1 197 ? -34.233 24.717 34.940 1.00 90.19 197 ALA A N 1
ATOM 1602 C CA . ALA A 1 197 ? -33.765 24.136 36.197 1.00 90.19 197 ALA A CA 1
ATOM 1603 C C . ALA A 1 197 ? -32.519 24.858 36.749 1.00 90.19 197 ALA A C 1
ATOM 1605 O O . ALA A 1 197 ? -32.330 24.943 37.964 1.00 90.19 197 ALA A O 1
ATOM 1606 N N . LEU A 1 198 ? -31.692 25.437 35.870 1.00 90.44 198 LEU A N 1
ATOM 1607 C CA . LEU A 1 198 ? -30.458 26.134 36.242 1.00 90.44 198 LEU A CA 1
ATOM 1608 C C . LEU A 1 198 ? -30.669 27.603 36.630 1.00 90.44 198 LEU A C 1
ATOM 1610 O O . LEU A 1 198 ? -29.808 28.185 37.296 1.00 90.44 198 LEU A O 1
ATOM 1614 N N . LYS A 1 199 ? -31.809 28.213 36.273 1.00 89.88 199 LYS A N 1
ATOM 1615 C CA . LYS A 1 199 ? -32.040 29.658 36.454 1.00 89.88 199 LYS A CA 1
ATOM 1616 C C . LYS A 1 199 ? -31.956 30.093 37.912 1.00 89.88 199 LYS A C 1
ATOM 1618 O O . LYS A 1 199 ? -31.338 31.113 38.210 1.00 89.88 199 LYS A O 1
ATOM 1623 N N . VAL A 1 200 ? -32.550 29.325 38.826 1.00 90.25 200 VAL A N 1
ATOM 1624 C CA . VAL A 1 200 ? -32.572 29.661 40.262 1.00 90.25 200 VAL A CA 1
ATOM 1625 C C . VAL A 1 200 ? -31.154 29.689 40.833 1.00 90.25 200 VAL A C 1
ATOM 1627 O O . VAL A 1 200 ? -30.770 30.647 41.507 1.00 90.25 200 VAL A O 1
ATOM 1630 N N . LEU A 1 201 ? -30.354 28.670 40.514 1.00 92.25 201 LEU A N 1
ATOM 1631 C CA . LEU A 1 201 ? -28.960 28.595 40.938 1.00 92.25 201 LEU A CA 1
ATOM 1632 C C . LEU A 1 201 ? -28.126 29.710 40.293 1.00 92.25 201 LEU A C 1
ATOM 1634 O O . LEU A 1 201 ? -27.375 30.391 40.992 1.00 92.25 201 LEU A O 1
ATOM 1638 N N . GLY A 1 202 ? -28.316 29.953 38.993 1.00 93.88 202 GLY A N 1
ATOM 1639 C CA . GLY A 1 202 ? -27.644 31.023 38.260 1.00 93.88 202 GLY A CA 1
ATOM 1640 C C . GLY A 1 202 ? -27.894 32.405 38.861 1.00 93.88 202 GLY A C 1
ATOM 1641 O O . GLY A 1 202 ? -26.949 33.153 39.110 1.00 93.88 202 GLY A O 1
ATOM 1642 N N . MET A 1 203 ? -29.146 32.723 39.201 1.00 93.00 203 MET A N 1
ATOM 1643 C CA . MET A 1 203 ? -29.496 33.985 39.862 1.00 93.00 203 MET A CA 1
ATOM 1644 C C . MET A 1 203 ? -28.862 34.112 41.250 1.00 93.00 203 MET A C 1
ATOM 1646 O O . MET A 1 203 ? -28.372 35.190 41.599 1.00 93.00 203 MET A O 1
ATOM 1650 N N . SER A 1 204 ? -28.842 33.028 42.033 1.00 93.94 204 SER A N 1
ATOM 1651 C CA . SER A 1 204 ? -28.218 33.021 43.360 1.00 93.94 204 SER A CA 1
ATOM 1652 C C . SER A 1 204 ? -26.714 33.287 43.273 1.00 93.94 204 SER A C 1
ATOM 1654 O O . SER A 1 204 ? -26.202 34.149 43.987 1.00 93.94 204 SER A O 1
ATOM 1656 N N . ILE A 1 205 ? -26.014 32.599 42.366 1.00 94.50 205 ILE A N 1
ATOM 1657 C CA . ILE A 1 205 ? -24.573 32.781 42.152 1.00 94.50 205 ILE A CA 1
ATOM 1658 C C . ILE A 1 205 ? -24.284 34.190 41.631 1.00 94.50 205 ILE A C 1
ATOM 1660 O O . ILE A 1 205 ? -23.387 34.853 42.147 1.00 94.50 205 ILE A O 1
ATOM 1664 N N . GLN A 1 206 ? -25.067 34.694 40.670 1.00 95.31 206 GLN A N 1
ATOM 1665 C CA . GLN A 1 206 ? -24.903 36.051 40.146 1.00 95.31 206 GLN A CA 1
ATOM 1666 C C . GLN A 1 206 ? -25.051 37.111 41.243 1.00 95.31 206 GLN A C 1
ATOM 1668 O O . GLN A 1 206 ? -24.288 38.078 41.278 1.00 95.31 206 GLN A O 1
ATOM 1673 N N . LYS A 1 207 ? -26.032 36.945 42.139 1.00 95.00 207 LYS A N 1
ATOM 1674 C CA . LYS A 1 207 ? -26.239 37.860 43.265 1.00 95.00 207 LYS A CA 1
ATOM 1675 C C . LYS A 1 207 ? -25.012 37.884 44.171 1.00 95.00 207 LYS A C 1
ATOM 1677 O O . LYS A 1 207 ? -24.470 38.961 44.406 1.00 95.00 207 LYS A O 1
ATOM 1682 N N . SER A 1 208 ? -24.540 36.715 44.604 1.00 94.12 208 SER A N 1
ATOM 1683 C CA . SER A 1 208 ? -23.322 36.618 45.411 1.00 94.12 208 SER A CA 1
ATOM 1684 C C . SER A 1 208 ? -22.118 37.215 44.676 1.00 94.12 208 SER A C 1
ATOM 1686 O O . SER A 1 208 ? -21.377 38.003 45.250 1.00 94.12 208 SER A O 1
ATOM 1688 N N . LEU A 1 209 ? -21.949 36.945 43.381 1.00 94.81 209 LEU A N 1
ATOM 1689 C CA . LEU A 1 209 ? -20.844 37.490 42.592 1.00 94.81 209 LEU A CA 1
ATOM 1690 C C . LEU A 1 209 ? -20.825 39.029 42.599 1.00 94.81 209 LEU A C 1
ATOM 1692 O O . LEU A 1 209 ? -19.756 39.627 42.720 1.00 94.81 209 LEU A O 1
ATOM 1696 N N . ARG A 1 210 ? -21.994 39.678 42.523 1.00 96.25 210 ARG A N 1
ATOM 1697 C CA . ARG A 1 210 ? -22.116 41.145 42.585 1.00 96.25 210 ARG A CA 1
ATOM 1698 C C . ARG A 1 210 ? -21.777 41.724 43.955 1.00 96.25 210 ARG A C 1
ATOM 1700 O O . ARG A 1 210 ? -21.246 42.830 44.007 1.00 96.25 210 ARG A O 1
ATOM 1707 N N . GLU A 1 211 ? -22.069 40.996 45.032 1.00 94.25 211 GLU A N 1
ATOM 1708 C CA . GLU A 1 211 ? -21.732 41.396 46.406 1.00 94.25 211 GLU A CA 1
ATOM 1709 C C . GLU A 1 211 ? -20.212 41.404 46.636 1.00 94.25 211 GLU A C 1
ATOM 1711 O O . GLU A 1 211 ? -19.703 42.290 47.317 1.00 94.25 211 GLU A O 1
ATOM 1716 N N . TRP A 1 212 ? -19.482 40.462 46.028 1.00 93.81 212 TRP A N 1
ATOM 1717 C CA . TRP A 1 212 ? -18.033 40.306 46.225 1.00 93.81 212 TRP A CA 1
ATOM 1718 C C . TRP A 1 212 ? -17.155 41.037 45.203 1.00 93.81 212 TRP A C 1
ATOM 1720 O O . TRP A 1 212 ? -15.967 41.224 45.460 1.00 93.81 212 TRP A O 1
ATOM 1730 N N . THR A 1 213 ? -17.690 41.418 44.038 1.00 93.38 213 THR A N 1
ATOM 1731 C CA . THR A 1 213 ? -16.873 41.958 42.934 1.00 93.38 213 THR A CA 1
ATOM 1732 C C . THR A 1 213 ? -17.304 43.357 42.504 1.00 93.38 213 THR A C 1
ATOM 1734 O O . THR A 1 213 ? -16.710 44.351 42.911 1.00 93.38 213 THR A O 1
ATOM 1737 N N . ASN A 1 214 ? -18.316 43.460 41.646 1.00 91.44 214 ASN A N 1
ATOM 1738 C CA . ASN A 1 214 ? -18.887 44.718 41.205 1.00 91.44 214 ASN A CA 1
ATOM 1739 C C . ASN A 1 214 ? -20.380 44.547 40.868 1.00 91.44 214 ASN A C 1
ATOM 1741 O O . ASN A 1 214 ? -20.787 43.482 40.394 1.00 91.44 214 ASN A O 1
ATOM 1745 N N . PRO A 1 215 ? -21.200 45.607 41.004 1.00 89.94 215 PRO A N 1
ATOM 1746 C CA . PRO A 1 215 ? -22.641 45.528 40.752 1.00 89.94 215 PRO A CA 1
ATOM 1747 C C . PRO A 1 215 ? -23.042 45.169 39.312 1.00 89.94 215 PRO A C 1
ATOM 1749 O O . PRO A 1 215 ? -24.204 44.845 39.070 1.00 89.94 215 PRO A O 1
ATOM 1752 N N . ARG A 1 216 ? -22.111 45.243 38.351 1.00 92.19 216 ARG A N 1
ATOM 1753 C CA . ARG A 1 216 ? -22.347 44.941 36.931 1.00 92.19 216 ARG A CA 1
ATOM 1754 C C . ARG A 1 216 ? -21.947 43.517 36.537 1.00 92.19 216 ARG A C 1
ATOM 1756 O O . ARG A 1 216 ? -22.098 43.172 35.370 1.00 92.19 216 ARG A O 1
ATOM 1763 N N . ALA A 1 217 ? -21.463 42.694 37.468 1.00 89.62 217 ALA A N 1
ATOM 1764 C CA . ALA A 1 217 ? -21.111 41.311 37.172 1.00 89.62 217 ALA A CA 1
ATOM 1765 C C . ALA A 1 217 ? -22.340 40.526 36.670 1.00 89.62 217 ALA A C 1
ATOM 1767 O O . ALA A 1 217 ? -23.433 40.606 37.250 1.00 89.62 217 ALA A O 1
ATOM 1768 N N . ALA A 1 218 ? -22.150 39.783 35.582 1.00 91.75 218 ALA A N 1
ATOM 1769 C CA . ALA A 1 218 ? -23.143 38.902 34.981 1.00 91.75 218 ALA A CA 1
ATOM 1770 C C . ALA A 1 218 ? -22.657 37.454 35.080 1.00 91.75 218 ALA A C 1
ATOM 1772 O O . ALA A 1 218 ? -21.459 37.192 34.973 1.00 91.75 218 ALA A O 1
ATOM 1773 N N . PHE A 1 219 ? -23.587 36.536 35.315 1.00 92.38 219 PHE A N 1
ATOM 1774 C CA . PHE A 1 219 ? -23.322 35.108 35.389 1.00 92.38 219 PHE A CA 1
ATOM 1775 C C . PHE A 1 219 ? -24.462 34.365 34.701 1.00 92.38 219 PHE A C 1
ATOM 1777 O O . PHE A 1 219 ? -25.630 34.574 35.030 1.00 92.38 219 PHE A O 1
ATOM 1784 N N . GLU A 1 220 ? -24.102 33.503 33.761 1.00 90.56 220 GLU A N 1
ATOM 1785 C CA . GLU A 1 220 ? -25.019 32.678 32.988 1.00 90.56 220 GLU A CA 1
ATOM 1786 C C . GLU A 1 220 ? -24.613 31.216 33.154 1.00 90.56 220 GLU A C 1
ATOM 1788 O O . GLU A 1 220 ? -23.426 30.885 33.165 1.00 90.56 220 GLU A O 1
ATOM 1793 N N . LEU A 1 221 ? -25.610 30.359 33.363 1.00 91.50 221 LEU A N 1
ATOM 1794 C CA . LEU A 1 221 ? -25.424 28.939 33.612 1.00 91.50 221 LEU A CA 1
ATOM 1795 C C . LEU A 1 221 ? -26.323 28.171 32.656 1.00 91.50 221 LEU A C 1
ATOM 1797 O O . LEU A 1 221 ? -27.546 28.282 32.736 1.00 91.50 221 LEU A O 1
ATOM 1801 N N . GLU A 1 222 ? -25.703 27.396 31.775 1.00 90.69 222 GLU A N 1
ATOM 1802 C CA . GLU A 1 222 ? -26.383 26.626 30.740 1.00 90.69 222 GLU A CA 1
ATOM 1803 C C . GLU A 1 222 ? -25.894 25.180 30.741 1.00 90.69 222 GLU A C 1
ATOM 1805 O O . GLU A 1 222 ? -24.758 24.879 31.119 1.00 90.69 222 GLU A O 1
ATOM 1810 N N . TRP A 1 223 ? -26.767 24.279 30.303 1.00 89.94 223 TRP A N 1
ATOM 1811 C CA . TRP A 1 223 ? -26.385 22.910 29.998 1.00 89.94 223 TRP A CA 1
ATOM 1812 C C . TRP A 1 223 ? -25.584 22.891 28.696 1.00 89.94 223 TRP A C 1
ATOM 1814 O O . TRP A 1 223 ? -26.007 23.471 27.699 1.00 89.94 223 TRP A O 1
ATOM 1824 N N . HIS A 1 224 ? -24.445 22.201 28.694 1.00 86.00 224 HIS A N 1
ATOM 1825 C CA . HIS A 1 224 ? -23.655 21.982 27.488 1.00 86.00 224 HIS A CA 1
ATOM 1826 C C . HIS A 1 224 ? -23.688 20.504 27.114 1.00 86.00 224 HIS A C 1
ATOM 1828 O O . HIS A 1 224 ? -23.347 19.647 27.931 1.00 86.00 224 HIS A O 1
ATOM 1834 N N . GLY A 1 225 ? -24.125 20.225 25.889 1.00 81.75 225 GLY A N 1
ATOM 1835 C CA . GLY A 1 225 ? -24.177 18.887 25.326 1.00 81.75 225 GLY A CA 1
ATOM 1836 C C . GLY A 1 225 ? -23.000 18.615 24.395 1.00 81.75 225 GLY A C 1
ATOM 1837 O O . GLY A 1 225 ? -22.602 19.493 23.633 1.00 81.75 225 GLY A O 1
ATOM 1838 N N . GLU A 1 226 ? -22.454 17.400 24.438 1.00 84.94 226 GLU A N 1
ATOM 1839 C CA . GLU A 1 226 ? -21.469 16.954 23.447 1.00 84.94 226 GLU A CA 1
ATOM 1840 C C . GLU A 1 226 ? -22.170 16.371 22.206 1.00 84.94 226 GLU A C 1
ATOM 1842 O O . GLU A 1 226 ? -23.225 15.746 22.343 1.00 84.94 226 GLU A O 1
ATOM 1847 N N . PRO A 1 227 ? -21.590 16.536 21.001 1.00 83.31 227 PRO A N 1
ATOM 1848 C CA . PRO A 1 227 ? -22.131 15.946 19.780 1.00 83.31 227 PRO A CA 1
ATOM 1849 C C . PRO A 1 227 ? -22.123 14.417 19.853 1.00 83.31 227 PRO A C 1
ATOM 1851 O O . PRO A 1 227 ? -21.158 13.798 20.325 1.00 83.31 227 PRO A O 1
ATOM 1854 N N . VAL A 1 228 ? -23.193 13.798 19.358 1.00 86.69 228 VAL A N 1
ATOM 1855 C CA . VAL A 1 228 ? -23.365 12.344 19.423 1.00 86.69 228 VAL A CA 1
ATOM 1856 C C . VAL A 1 228 ? -22.654 11.702 18.242 1.00 86.69 228 VAL A C 1
ATOM 1858 O O . VAL A 1 228 ? -22.947 12.002 17.095 1.00 86.69 228 VAL A O 1
ATOM 1861 N N . LYS A 1 229 ? -21.723 10.783 18.524 1.00 88.19 229 LYS A N 1
ATOM 1862 C CA . LYS A 1 229 ? -20.970 10.054 17.492 1.00 88.19 229 LYS A CA 1
ATOM 1863 C C . LYS A 1 229 ? -21.348 8.583 17.468 1.00 88.19 229 LYS A C 1
ATOM 1865 O O . LYS A 1 229 ? -21.067 7.849 18.422 1.00 88.19 229 LYS A O 1
ATOM 1870 N N . VAL A 1 230 ? -21.906 8.125 16.356 1.00 88.38 230 VAL A N 1
ATOM 1871 C CA . VAL A 1 230 ? -22.251 6.728 16.113 1.00 88.38 230 VAL A CA 1
ATOM 1872 C C . VAL A 1 230 ? -21.137 6.076 15.298 1.00 88.38 230 VAL A C 1
ATOM 1874 O O . VAL A 1 230 ? -20.877 6.395 14.142 1.00 88.38 230 VAL A O 1
ATOM 1877 N N . LYS A 1 231 ? -20.445 5.106 15.903 1.00 87.19 231 LYS A N 1
ATOM 1878 C CA . LYS A 1 231 ? -19.417 4.342 15.187 1.00 87.19 231 LYS A CA 1
ATOM 1879 C C . LYS A 1 231 ? -20.069 3.384 14.197 1.00 87.19 231 LYS A C 1
ATOM 1881 O O . LYS A 1 231 ? -20.948 2.608 14.567 1.00 87.19 231 LYS A O 1
ATOM 1886 N N . GLY A 1 232 ? -19.577 3.389 12.961 1.00 85.00 232 GLY A N 1
ATOM 1887 C CA . GLY A 1 232 ? -20.017 2.436 11.950 1.00 85.00 232 GLY A CA 1
ATOM 1888 C C . GLY A 1 232 ? -19.685 0.982 12.312 1.00 85.00 232 GLY A C 1
ATOM 1889 O O . GLY A 1 232 ? -18.725 0.726 13.047 1.00 85.00 232 GLY A O 1
ATOM 1890 N N . PRO A 1 233 ? -20.464 0.015 11.795 1.00 89.56 233 PRO A N 1
ATOM 1891 C CA . PRO A 1 233 ? -20.229 -1.398 12.061 1.00 89.56 233 PRO A CA 1
ATOM 1892 C C . PRO A 1 233 ? -18.913 -1.854 11.428 1.00 89.56 233 PRO A C 1
ATOM 1894 O O . PRO A 1 233 ? -18.560 -1.391 10.342 1.00 89.56 233 PRO A O 1
ATOM 1897 N N . ILE A 1 234 ? -18.230 -2.801 12.071 1.00 89.44 234 ILE A N 1
ATOM 1898 C CA . ILE A 1 234 ? -17.072 -3.515 11.515 1.00 89.44 234 ILE A CA 1
ATOM 1899 C C . ILE A 1 234 ? -17.444 -4.971 11.249 1.00 89.44 234 ILE A C 1
ATOM 1901 O O . ILE A 1 234 ? -18.196 -5.583 12.013 1.00 89.44 234 ILE A O 1
ATOM 1905 N N . ALA A 1 235 ? -16.923 -5.539 10.168 1.00 90.50 235 ALA A N 1
ATOM 1906 C CA . ALA A 1 235 ? -17.081 -6.956 9.904 1.00 90.50 235 ALA A CA 1
ATOM 1907 C C . ALA A 1 235 ? -16.146 -7.782 10.795 1.00 90.50 235 ALA A C 1
ATOM 1909 O O . ALA A 1 235 ? -15.003 -7.410 11.071 1.00 90.50 235 ALA A O 1
ATOM 1910 N N . LYS A 1 236 ? -16.636 -8.948 11.214 1.00 91.62 236 LYS A N 1
ATOM 1911 C CA . LYS A 1 236 ? -15.875 -9.911 12.003 1.00 91.62 236 LYS A CA 1
ATOM 1912 C C . LYS A 1 236 ? -16.097 -11.305 11.452 1.00 91.62 236 LYS A C 1
ATOM 1914 O O . LYS A 1 236 ? -17.229 -11.789 11.415 1.00 91.62 236 LYS A O 1
ATOM 1919 N N . ALA A 1 237 ? -15.015 -11.950 11.042 1.00 90.56 237 ALA A N 1
ATOM 1920 C CA . ALA A 1 237 ? -15.054 -13.322 10.584 1.00 90.56 237 ALA A CA 1
ATOM 1921 C C . ALA A 1 237 ? -15.350 -14.272 11.753 1.00 90.56 237 ALA A C 1
ATOM 1923 O O . ALA A 1 237 ? -14.878 -14.092 12.881 1.00 90.56 237 ALA A O 1
ATOM 1924 N N . LYS A 1 238 ? -16.136 -15.305 11.462 1.00 89.94 238 LYS A N 1
ATOM 1925 C CA . LYS A 1 238 ? -16.362 -16.454 12.337 1.00 89.94 238 LYS A CA 1
ATOM 1926 C C . LYS A 1 238 ? -16.073 -17.705 11.525 1.00 89.94 238 LYS A C 1
ATOM 1928 O O . LYS A 1 238 ? -16.471 -17.779 10.364 1.00 89.94 238 LYS A O 1
ATOM 1933 N N . VAL A 1 239 ? -15.350 -18.643 12.119 1.00 87.31 239 VAL A N 1
ATOM 1934 C CA . VAL A 1 239 ? -14.870 -19.851 11.443 1.00 87.31 239 VAL A CA 1
ATOM 1935 C C . VAL A 1 239 ? -15.172 -21.036 12.343 1.00 87.31 239 VAL A C 1
ATOM 1937 O O . VAL A 1 239 ? -15.091 -20.927 13.566 1.00 87.31 239 VAL A O 1
ATOM 1940 N N . GLY A 1 240 ? -15.537 -22.156 11.738 1.00 85.75 240 GLY A N 1
ATOM 1941 C CA . GLY A 1 240 ? -15.754 -23.398 12.452 1.00 85.75 240 GLY A CA 1
ATOM 1942 C C . GLY A 1 240 ? -15.989 -24.561 11.496 1.00 85.75 240 GLY A C 1
ATOM 1943 O O . GLY A 1 240 ? -15.706 -24.444 10.302 1.00 85.75 240 GLY A O 1
ATOM 1944 N N . GLU A 1 241 ? -16.473 -25.673 12.034 1.00 81.75 241 GLU A N 1
ATOM 1945 C CA . GLU A 1 241 ? -16.589 -26.961 11.351 1.00 81.75 241 GLU A CA 1
ATOM 1946 C C . GLU A 1 241 ? -18.012 -27.513 11.512 1.00 81.75 241 GLU A C 1
ATOM 1948 O O . GLU A 1 241 ? -18.614 -27.421 12.585 1.00 81.75 241 GLU A O 1
ATOM 1953 N N . ASP A 1 242 ? -18.567 -28.046 10.422 1.00 82.75 242 ASP A N 1
ATOM 1954 C CA . ASP A 1 242 ? -19.959 -28.491 10.316 1.00 82.75 242 ASP A CA 1
ATOM 1955 C C . ASP A 1 242 ? -20.966 -27.448 10.839 1.00 82.75 242 ASP A C 1
ATOM 1957 O O . ASP A 1 242 ? -21.056 -26.327 10.336 1.00 82.75 242 ASP A O 1
ATOM 1961 N N . THR A 1 243 ? -21.757 -27.811 11.850 1.00 81.00 243 THR A N 1
ATOM 1962 C CA . THR A 1 243 ? -22.761 -26.938 12.467 1.00 81.00 243 THR A CA 1
ATOM 1963 C C . THR A 1 243 ? -22.178 -26.020 13.539 1.00 81.00 243 THR A C 1
ATOM 1965 O O . THR A 1 243 ? -22.896 -25.180 14.083 1.00 81.00 243 THR A O 1
ATOM 1968 N N . PHE A 1 244 ? -20.904 -26.185 13.893 1.00 78.56 244 PHE A N 1
ATOM 1969 C CA . PHE A 1 244 ? -20.265 -25.422 14.952 1.00 78.56 244 PHE A CA 1
ATOM 1970 C C . PHE A 1 244 ? -19.466 -24.261 14.364 1.00 78.56 244 PHE A C 1
ATOM 1972 O O . PHE A 1 244 ? -18.373 -24.453 13.850 1.00 78.56 244 PHE A O 1
ATOM 1979 N N . ILE A 1 245 ? -19.993 -23.041 14.480 1.00 81.62 245 ILE A N 1
ATOM 1980 C CA . ILE A 1 245 ? -19.288 -21.806 14.110 1.00 81.62 245 ILE A CA 1
ATOM 1981 C C . ILE A 1 245 ? -18.823 -21.108 15.393 1.00 81.62 245 ILE A C 1
ATOM 1983 O O . ILE A 1 245 ? -19.646 -20.571 16.139 1.00 81.62 245 ILE A O 1
ATOM 1987 N N . ASP A 1 246 ? -17.511 -21.078 15.645 1.00 73.12 246 ASP A N 1
ATOM 1988 C CA . ASP A 1 246 ? -16.952 -20.374 16.803 1.00 73.12 246 ASP A CA 1
ATOM 1989 C C . ASP A 1 246 ? -16.762 -18.876 16.497 1.00 73.12 246 ASP A C 1
ATOM 1991 O O . ASP A 1 246 ? -16.433 -18.445 15.389 1.00 73.12 246 ASP A O 1
ATOM 1995 N N . GLN A 1 247 ? -16.952 -18.053 17.526 1.00 67.38 247 GLN A N 1
ATOM 1996 C CA . GLN A 1 247 ? -16.638 -16.631 17.519 1.00 67.38 247 GLN A CA 1
ATOM 1997 C C . GLN A 1 247 ? -15.143 -16.329 17.688 1.00 67.38 247 GLN A C 1
ATOM 1999 O O . GLN A 1 247 ? -14.770 -15.166 17.573 1.00 67.38 247 GLN A O 1
ATOM 2004 N N . GLY A 1 248 ? -14.294 -17.308 18.010 1.00 78.81 248 GLY A N 1
ATOM 2005 C CA . GLY A 1 248 ? -12.864 -17.097 18.246 1.00 78.81 248 GLY A CA 1
ATOM 2006 C C . GLY A 1 248 ? -11.994 -17.957 17.343 1.00 78.81 248 GLY A C 1
ATOM 2007 O O . GLY A 1 248 ? -11.811 -19.138 17.617 1.00 78.81 248 GLY A O 1
ATOM 2008 N N . ILE A 1 249 ? -11.378 -17.354 16.322 1.00 85.25 249 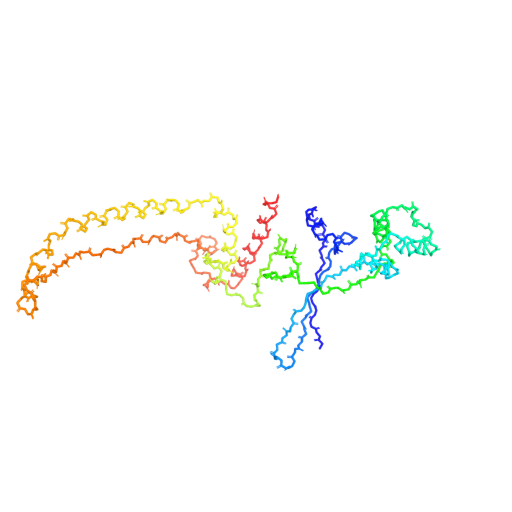ILE A N 1
ATOM 2009 C CA . ILE A 1 249 ? -10.448 -18.069 15.429 1.00 85.25 249 ILE A CA 1
ATOM 2010 C C . ILE A 1 249 ? -9.240 -18.610 16.213 1.00 85.25 249 ILE A C 1
ATOM 2012 O O . ILE A 1 249 ? -8.716 -19.678 15.901 1.00 85.25 249 ILE A O 1
ATOM 2016 N N . SER A 1 250 ? -8.846 -17.931 17.295 1.00 85.06 250 SER A N 1
ATOM 2017 C CA . SER A 1 250 ? -7.784 -18.373 18.208 1.00 85.06 250 SER A CA 1
ATOM 2018 C C . SER A 1 250 ? -8.054 -19.723 18.880 1.00 85.06 250 SER A C 1
ATOM 2020 O O . SER A 1 250 ? -7.104 -20.410 19.242 1.00 85.06 250 SER A O 1
ATOM 2022 N N . ARG A 1 251 ? -9.324 -20.125 19.028 1.00 85.00 251 ARG A N 1
ATOM 2023 C CA . ARG A 1 251 ? -9.716 -21.417 19.614 1.00 85.00 251 ARG A CA 1
ATOM 2024 C C . ARG A 1 251 ? -9.740 -22.559 18.604 1.00 85.00 251 ARG A C 1
ATOM 2026 O O . ARG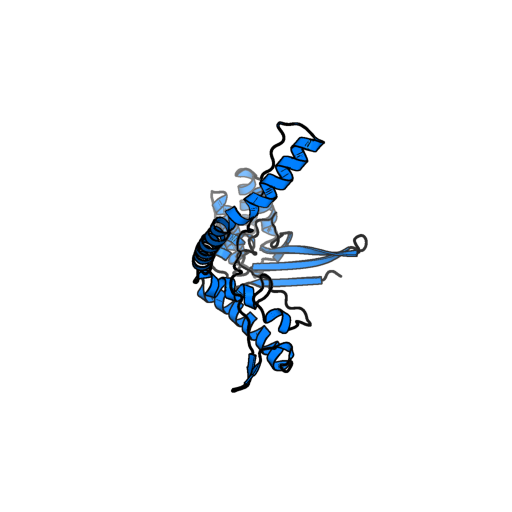 A 1 251 ? -9.826 -23.717 18.998 1.00 85.00 251 ARG A O 1
ATOM 2033 N N . MET A 1 252 ? -9.669 -22.244 17.314 1.00 85.44 252 MET A N 1
ATOM 2034 C CA . MET A 1 252 ? -9.636 -23.252 16.262 1.00 85.44 252 MET A CA 1
ATOM 2035 C C . MET A 1 252 ? -8.261 -23.911 16.187 1.00 85.44 252 MET A C 1
ATOM 2037 O O . MET A 1 252 ? -7.238 -23.289 16.476 1.00 85.44 252 MET A O 1
ATOM 2041 N N . GLY A 1 253 ? -8.224 -25.167 15.740 1.00 85.94 253 GLY A N 1
ATOM 2042 C CA . GLY A 1 253 ? -6.962 -25.844 15.459 1.00 85.94 253 GLY A CA 1
ATOM 2043 C C . GLY A 1 253 ? -6.128 -25.075 14.427 1.00 85.94 253 GLY A C 1
ATOM 2044 O O . GLY A 1 253 ? -6.664 -24.442 13.513 1.00 85.94 253 GLY A O 1
ATOM 2045 N N . HIS A 1 254 ? -4.798 -25.157 14.528 1.00 86.44 254 HIS A N 1
ATOM 2046 C CA . HIS A 1 254 ? -3.884 -24.412 13.652 1.00 86.44 254 HIS A CA 1
ATOM 2047 C C . HIS A 1 254 ? -4.108 -24.660 12.153 1.00 86.44 254 HIS A C 1
ATOM 2049 O O . HIS A 1 254 ? -3.865 -23.765 11.346 1.00 86.44 254 HIS A O 1
ATOM 2055 N N . GLY A 1 255 ? -4.585 -25.849 11.768 1.00 87.81 255 GLY A N 1
ATOM 2056 C CA . GLY A 1 255 ? -4.946 -26.142 10.379 1.00 87.81 255 GLY A CA 1
ATOM 2057 C C . GLY A 1 255 ? -6.036 -25.204 9.858 1.00 87.81 255 GLY A C 1
ATOM 2058 O O . GLY A 1 255 ? -5.880 -24.609 8.795 1.00 87.81 255 GLY A O 1
ATOM 2059 N N . MET A 1 256 ? -7.089 -24.991 10.647 1.00 88.62 256 MET A N 1
ATOM 2060 C CA . MET A 1 256 ? -8.200 -24.114 10.285 1.00 88.62 256 MET A CA 1
ATOM 2061 C C . MET A 1 256 ? -7.809 -22.635 10.335 1.00 88.62 256 MET A C 1
ATOM 2063 O O . MET A 1 256 ? -8.173 -21.877 9.442 1.00 88.62 256 MET A O 1
ATOM 2067 N N . GLN A 1 257 ? -6.988 -22.235 11.309 1.00 88.12 257 GLN A N 1
ATOM 2068 C CA . GLN A 1 257 ? -6.410 -20.886 11.369 1.00 88.12 257 GLN A CA 1
ATOM 2069 C C . GLN A 1 257 ? -5.598 -20.547 10.109 1.00 88.12 257 GLN A C 1
ATOM 2071 O O . GLN A 1 257 ? -5.759 -19.479 9.521 1.00 88.12 257 GLN A O 1
ATOM 2076 N N . ARG A 1 258 ? -4.742 -21.475 9.663 1.00 88.38 258 ARG A N 1
ATOM 2077 C CA . ARG A 1 258 ? -3.952 -21.316 8.433 1.00 88.38 258 ARG A CA 1
ATOM 2078 C C . ARG A 1 258 ? -4.838 -21.334 7.193 1.00 88.38 258 ARG A C 1
ATOM 2080 O O . ARG A 1 258 ? -4.661 -20.492 6.319 1.00 88.38 258 ARG A O 1
ATOM 2087 N N . GLY A 1 259 ? -5.801 -22.255 7.140 1.00 89.75 259 GLY A N 1
ATOM 2088 C CA . GLY A 1 259 ? -6.780 -22.339 6.057 1.00 89.75 259 GLY A CA 1
ATOM 2089 C C . GLY A 1 259 ? -7.565 -21.039 5.890 1.00 89.75 259 GLY A C 1
ATOM 2090 O O . GLY A 1 259 ? -7.702 -20.556 4.772 1.00 89.75 259 GLY A O 1
ATOM 2091 N N . PHE A 1 260 ? -7.985 -20.423 6.997 1.00 90.75 260 PHE A N 1
ATOM 2092 C CA . PHE A 1 260 ? -8.645 -19.118 7.012 1.00 90.75 260 PHE A CA 1
ATOM 2093 C C . PHE A 1 260 ? -7.778 -18.010 6.398 1.00 90.75 260 PHE A C 1
ATOM 2095 O O . PHE A 1 260 ? -8.238 -17.309 5.498 1.00 90.75 260 PHE A O 1
ATOM 2102 N N . ILE A 1 261 ? -6.515 -17.885 6.824 1.00 89.44 261 ILE A N 1
ATOM 2103 C CA . ILE A 1 261 ? -5.590 -16.882 6.269 1.00 89.44 261 ILE A CA 1
ATOM 2104 C C . ILE A 1 261 ? -5.416 -17.097 4.760 1.00 89.44 261 ILE A C 1
ATOM 2106 O O . ILE A 1 261 ? -5.548 -16.156 3.980 1.00 89.44 261 ILE A O 1
ATOM 2110 N N . VAL A 1 262 ? -5.155 -18.337 4.336 1.00 89.62 262 VAL A N 1
ATOM 2111 C CA . VAL A 1 262 ? -4.974 -18.671 2.915 1.00 89.62 262 VAL A CA 1
ATOM 2112 C C . VAL A 1 262 ? -6.245 -18.382 2.114 1.00 89.62 262 VAL A C 1
ATOM 2114 O O . VAL A 1 262 ? -6.150 -17.869 1.003 1.00 89.62 262 VAL A O 1
ATOM 2117 N N . ALA A 1 263 ? -7.425 -18.663 2.669 1.00 90.94 263 ALA A N 1
ATOM 2118 C CA . ALA A 1 263 ? -8.701 -18.397 2.014 1.00 90.94 263 ALA A CA 1
ATOM 2119 C C . ALA A 1 263 ? -8.930 -16.896 1.788 1.00 90.94 263 ALA A C 1
ATOM 2121 O O . ALA A 1 263 ? -9.270 -16.507 0.673 1.00 90.94 263 ALA A O 1
ATOM 2122 N N . ILE A 1 264 ? -8.680 -16.051 2.796 1.00 90.19 264 ILE A N 1
ATOM 2123 C CA . ILE A 1 264 ? -8.797 -14.592 2.640 1.00 90.19 264 ILE A CA 1
ATOM 2124 C C . ILE A 1 264 ? -7.805 -14.077 1.604 1.00 90.19 264 ILE A C 1
ATOM 2126 O O . ILE A 1 264 ? -8.185 -13.296 0.740 1.00 90.19 264 ILE A O 1
ATOM 2130 N N . LEU A 1 265 ? -6.544 -14.511 1.670 1.00 88.12 265 LEU A N 1
ATOM 2131 C CA . LEU A 1 265 ? -5.523 -14.071 0.718 1.00 88.12 265 LEU A CA 1
ATOM 2132 C C . LEU A 1 265 ? -5.871 -14.494 -0.711 1.00 88.12 265 LEU A C 1
ATOM 2134 O O . LEU A 1 265 ? -5.718 -13.708 -1.642 1.00 88.12 265 LEU A O 1
ATOM 2138 N N . LYS A 1 266 ? -6.385 -15.715 -0.885 1.00 88.81 266 LYS A N 1
ATOM 2139 C CA . LYS A 1 266 ? -6.854 -16.201 -2.182 1.00 88.81 266 LYS A CA 1
ATOM 2140 C C . LYS A 1 266 ? -8.009 -15.353 -2.711 1.00 88.81 266 LYS A C 1
ATOM 2142 O O . LYS A 1 266 ? -8.002 -15.010 -3.889 1.00 88.81 266 LYS A O 1
ATOM 2147 N N . GLU A 1 267 ? -8.972 -15.006 -1.862 1.00 88.75 267 GLU A N 1
ATOM 2148 C CA . GLU A 1 267 ? -10.110 -14.181 -2.273 1.00 88.75 267 GLU A CA 1
ATOM 2149 C C . GLU A 1 267 ? -9.697 -12.735 -2.561 1.00 88.75 267 GLU A C 1
ATOM 2151 O O . GLU A 1 267 ? -10.174 -12.144 -3.524 1.00 88.75 267 GLU A O 1
ATOM 2156 N N . LEU A 1 268 ? -8.752 -12.185 -1.794 1.00 84.12 268 LEU A N 1
ATOM 2157 C CA . LEU A 1 268 ? -8.172 -10.870 -2.056 1.00 84.12 268 LEU A CA 1
ATOM 2158 C C . LEU A 1 268 ? -7.580 -10.816 -3.470 1.00 84.12 268 LEU A C 1
ATOM 2160 O O . LEU A 1 268 ? -7.935 -9.924 -4.236 1.00 84.12 268 LEU A O 1
ATOM 2164 N N . VAL A 1 269 ? -6.786 -11.820 -3.853 1.00 80.81 269 VAL A N 1
ATOM 2165 C CA . VAL A 1 269 ? -6.221 -11.935 -5.209 1.00 80.81 269 VAL A CA 1
ATOM 2166 C C . VAL A 1 269 ? -7.310 -12.155 -6.268 1.00 80.81 269 VAL A C 1
ATOM 2168 O O . VAL A 1 269 ? -7.278 -11.540 -7.332 1.00 80.81 269 VAL A O 1
ATOM 2171 N N . ALA A 1 270 ? -8.303 -13.007 -6.000 1.00 79.50 270 ALA A N 1
ATOM 2172 C CA . ALA A 1 270 ? -9.385 -13.276 -6.951 1.00 79.50 270 ALA A CA 1
ATOM 2173 C C . ALA A 1 270 ? -10.287 -12.051 -7.192 1.00 79.50 270 ALA A C 1
ATOM 2175 O O . ALA A 1 270 ? -10.799 -11.865 -8.298 1.00 79.50 270 ALA A O 1
ATOM 2176 N N . SER A 1 271 ? -10.472 -11.208 -6.173 1.00 70.31 271 SER A N 1
ATOM 2177 C CA . SER A 1 271 ? -11.261 -9.979 -6.275 1.00 70.31 271 SER A CA 1
ATOM 2178 C C . SER A 1 271 ? -10.630 -8.949 -7.218 1.00 70.31 271 SER A C 1
ATOM 2180 O O . SER A 1 271 ? -11.365 -8.207 -7.868 1.00 70.31 271 SER A O 1
ATOM 2182 N N . GLU A 1 272 ? -9.302 -8.958 -7.384 1.00 59.94 272 GLU A N 1
ATOM 2183 C CA . GLU A 1 272 ? -8.608 -8.085 -8.342 1.00 59.94 272 GLU A CA 1
ATOM 2184 C C . GLU A 1 272 ? -8.872 -8.488 -9.796 1.00 59.94 272 GLU A C 1
ATOM 2186 O O . GLU A 1 272 ? -9.052 -7.626 -10.649 1.00 59.94 272 GLU A O 1
ATOM 2191 N N . GLN A 1 273 ? -8.989 -9.787 -10.086 1.00 54.06 273 GLN A N 1
ATOM 2192 C CA . GLN A 1 273 ? -9.218 -10.271 -11.455 1.00 54.06 273 GLN A CA 1
ATOM 2193 C C . GLN A 1 273 ? -10.611 -9.934 -12.003 1.00 54.06 273 GLN A C 1
ATOM 2195 O O . GLN A 1 273 ? -10.804 -9.919 -13.213 1.00 54.06 273 GLN A O 1
ATOM 2200 N N . LYS A 1 274 ? -11.597 -9.695 -11.129 1.00 47.97 274 LYS A N 1
ATOM 2201 C CA . LYS A 1 274 ? -12.984 -9.383 -11.519 1.00 47.97 274 LYS A CA 1
ATOM 2202 C C . LYS A 1 274 ? -13.285 -7.883 -11.575 1.00 47.97 274 LYS A C 1
ATOM 2204 O O . LYS A 1 274 ? -14.377 -7.516 -11.999 1.00 47.97 274 LYS A O 1
ATOM 2209 N N . GLY A 1 275 ? -12.370 -7.045 -11.089 1.00 42.66 275 GLY A N 1
ATOM 2210 C CA . GLY A 1 275 ? -12.518 -5.588 -11.037 1.00 42.66 275 GLY A CA 1
ATOM 2211 C C . GLY A 1 275 ? -11.758 -4.829 -12.128 1.00 42.66 275 GLY A C 1
ATOM 2212 O O . GLY A 1 275 ? -11.722 -3.602 -12.054 1.00 42.66 275 GLY A O 1
ATOM 2213 N N . GLY A 1 276 ? -11.140 -5.539 -13.080 1.00 33.94 276 GLY A N 1
ATOM 2214 C CA . GLY A 1 276 ? -10.444 -4.984 -14.247 1.00 33.94 276 GLY A CA 1
ATOM 2215 C C . GLY A 1 276 ? -11.280 -5.044 -15.516 1.00 33.94 276 GLY A C 1
ATOM 2216 O O . GLY A 1 276 ? -12.026 -6.037 -15.676 1.00 33.94 276 GLY A O 1
#

Foldseek 3Di:
DKDKDKDKDADDDPVLCVLCVVQCALRIWMKMWIWDQDPVVRGTDIFIKTKHFAAPLCVVLVVCVVVVHDPVVNVVSLVVVCVVPVPQDDDDDPVSSVVSRRVVCNVCSVNTDIDIDTACCDDDDDRPVSCVVPDDDQDDPPDDFLQVQFWQDPNHLVVLLCVLPVVVPDDPPVVQVVVLVVVVVVVVVVQVVCFVVCVVVLVVVQVVCCVPPNVPDHGDDGDDDDRDDDDDDIDGDWDDDDPDTDSGLNPDDPVRSVVSSVVSNVSSVVSVVVVD

Radius of gyration: 33.29 Å; chains: 1; bounding box: 65×74×90 Å

Sequence (276 aa):
EPIRITLTFENLSEEAQKDLKHYYRQGKLVVFAEAMWDESAQKAVVKQHGCRNVMKEFAPYFELLNSGALAGPLQKEYNKLRAERPELPSVRTKDERTAALREYEEEHPELCNPIEEECQFYGFSRGKDKLDKYIQWVYVPAVKDASSEQEEGSKTALGQLLQRTVRAKIDFKSSLDALEEEVEGKYNEIIEKEKDALKVLGMSIQKSLREWTNPRAAFELEWHGEPVKVKGPIAKAKVGEDTFIDQGISRMGHGMQRGFIVAILKELVASEQKGG

Organism: NCBI:txid412755

InterPro domains:
  IPR041685 Endonuclease GajA/Old nuclease/RecF-like, AAA domain [PF13175] (15-268)

pLDDT: mean 85.19, std 9.95, range [33.94, 96.25]